Protein AF-A0AAE0EAD0-F1 (afdb_monomer)

Radius of gyration: 29.25 Å; Cα contacts (8 Å, |Δi|>4): 328; chains: 1; bounding box: 68×45×104 Å

Sequence (222 aa):
MKNKVVISVPVHTQKCRSRAMQIAVGTSGVESATLKGDDKNQIEVIGDGIDAVELTRLLRKKFRYAFVESVGAAASSGDKKEEGENEAKMETDCIFVLLKVVIKVPVHSQKCRSKAMKIAVGASGVESATLKGDDKDQIEVTGDGIDAAKLTMLLRKKFGYAILESVSADANDGEGGDKKEQNENEPKEEVVSWPSCHATVPLYYPDVRYVVRDSNNSCSIM

pLDDT: mean 70.13, std 23.36, range [22.8, 94.06]

Foldseek 3Di:
DKKKWKKFFQQQAPVSVVVLLCLLCVDPFFPDWAFDDPSSRMIITIGGPDDPVVSQVSSCVQQVDMDIPDMGHPDDDDDDDDDPDPPPPPPSHRLQQWKKWKKFADQQDPVSLVVLLCLLCPFPFFPDWDQDDPRSRMIITIGGPGPNVVSQVSRCVVRVDMDTPDIDRDPDRDDDDDDDPDDDDDDPDDDPPDPPPPPPDPDPDDDDDDPDDDPDDDDDDD

InterPro domains:
  IPR044296 Heavy metal-associated isoprenylated plant protein 46 [PTHR46371] (100-222)

Nearest PDB structures (foldseek):
  5zng-assembly1_A  TM=9.884E-01  e=1.696E-08  Oryza sativa Japonica Group
  8b2r-assembly1_A  TM=9.834E-01  e=2.162E-08  Oryza sativa
  6r8k-assembly1_B  TM=9.437E-01  e=5.373E-08  Oryza sativa Japonica Group
  7nlj-assembly1_A  TM=9.555E-01  e=7.733E-08  Setaria italica
  5zne-assembly1_A-2  TM=9.832E-01  e=1.702E-07  Oryza sativa Japonica Group

Secondary structure (DSSP, 8-state):
-EEEEEEE----SHHHHHHHHHHHHHSTTEEEEEEESTTS-EEEEEEES--HHHHHHHHHHHHS--EEEEEEES-S------------------S--EEEEEEE----SHHHHHHHHHHHHTSTTEEEEEEESTTS-EEEEEEET--HHHHHHHHHHHHS--EEEEEEEE----------------------------------------------------

Solvent-accessible surface area (backbone atoms only — not comparable to full-atom values): 13736 Å² total; per-residue (Å²): 113,49,34,33,37,33,30,43,33,59,30,83,34,72,67,48,43,54,52,51,48,49,53,56,53,70,38,72,38,44,74,47,65,46,72,36,66,97,73,40,29,28,39,42,36,33,21,43,77,60,53,68,64,61,54,38,50,58,43,26,75,72,46,68,55,45,46,78,76,45,77,46,70,67,67,81,90,76,93,73,90,75,85,78,82,72,85,66,85,64,86,59,63,42,79,68,47,27,33,37,36,34,31,40,34,92,36,95,41,73,71,48,44,56,51,51,50,53,53,54,57,66,38,68,36,45,74,47,67,48,73,36,68,98,77,45,30,27,40,40,34,36,17,44,76,54,53,63,67,60,53,44,49,55,44,22,76,74,63,73,49,53,44,80,75,46,77,44,77,39,84,70,68,88,76,84,86,81,88,78,87,75,74,94,72,86,78,76,89,74,85,78,78,73,77,82,79,80,73,83,71,84,84,81,78,81,88,77,79,79,78,80,79,83,86,71,92,77,87,91,80,135

Mean predicted aligned error: 18.18 Å

Structure (mmCIF, N/CA/C/O backbone):
data_AF-A0AAE0EAD0-F1
#
_entry.id   AF-A0AAE0EAD0-F1
#
loop_
_atom_site.group_PDB
_atom_site.id
_atom_site.type_symbol
_atom_site.label_atom_id
_atom_site.label_alt_id
_atom_site.label_comp_id
_atom_site.label_asym_id
_atom_site.label_entity_id
_atom_site.label_seq_id
_atom_site.pdbx_PDB_ins_code
_atom_site.Cartn_x
_atom_site.Cartn_y
_atom_site.Cartn_z
_atom_site.occupancy
_atom_site.B_iso_or_equiv
_atom_site.auth_seq_id
_atom_site.auth_comp_id
_atom_site.auth_asym_id
_atom_site.auth_atom_id
_atom_site.pdbx_PDB_model_num
ATOM 1 N N . MET A 1 1 ? -17.472 13.694 28.517 1.00 77.06 1 MET A N 1
ATOM 2 C CA . MET A 1 1 ? -16.911 12.733 29.506 1.00 77.06 1 MET A CA 1
ATOM 3 C C . MET A 1 1 ? -15.819 11.988 28.777 1.00 77.06 1 MET A C 1
ATOM 5 O O . MET A 1 1 ? -16.074 11.527 27.674 1.00 77.06 1 MET A O 1
ATOM 9 N N . LYS A 1 2 ? -14.614 11.886 29.340 1.00 84.69 2 LYS A N 1
ATOM 10 C CA . LYS A 1 2 ? -13.523 11.210 28.632 1.00 84.69 2 LYS A 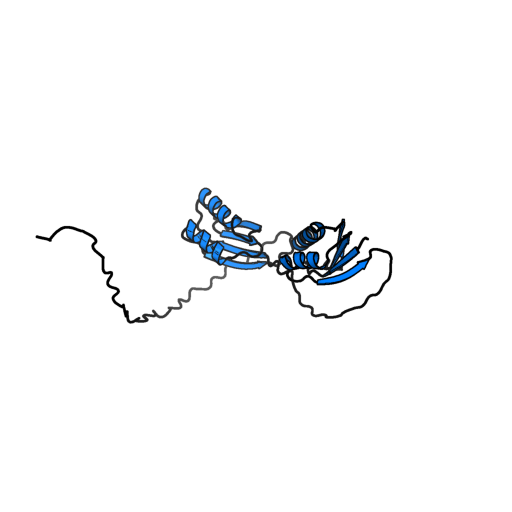CA 1
ATOM 11 C C . LYS A 1 2 ? -13.842 9.719 28.520 1.00 84.69 2 LYS A C 1
ATOM 13 O O . LYS A 1 2 ? -14.140 9.088 29.529 1.00 84.69 2 LYS A O 1
ATOM 18 N N . ASN A 1 3 ? -13.775 9.178 27.313 1.00 86.88 3 ASN A N 1
ATOM 19 C CA . ASN A 1 3 ? -13.941 7.766 27.009 1.00 86.88 3 ASN A CA 1
ATOM 20 C C . ASN A 1 3 ? -12.578 7.175 26.647 1.00 86.88 3 ASN A C 1
ATOM 22 O O . ASN A 1 3 ? -11.756 7.824 25.998 1.00 86.88 3 ASN A O 1
ATOM 26 N N . LYS A 1 4 ? -12.349 5.938 27.076 1.00 89.81 4 LYS A N 1
ATOM 27 C CA . LYS A 1 4 ? -11.215 5.100 26.709 1.00 89.81 4 LYS A CA 1
ATOM 28 C C . LYS A 1 4 ? -11.725 3.974 25.813 1.00 89.81 4 LYS A C 1
ATOM 30 O O . LYS A 1 4 ? -12.627 3.234 26.196 1.00 89.81 4 LYS A O 1
ATOM 35 N N . VAL A 1 5 ? -11.131 3.836 24.637 1.00 89.81 5 VAL A N 1
ATOM 36 C CA . VAL A 1 5 ? -11.425 2.770 23.674 1.00 89.81 5 VAL A CA 1
ATOM 37 C C . VAL A 1 5 ? -10.143 1.987 23.432 1.00 89.81 5 VAL A C 1
ATOM 39 O O . VAL A 1 5 ? -9.111 2.586 23.144 1.00 89.81 5 VAL A O 1
ATOM 42 N N . VAL A 1 6 ? -10.193 0.665 23.551 1.00 89.81 6 VAL A N 1
ATOM 43 C CA . VAL A 1 6 ? -9.072 -0.229 23.237 1.00 89.81 6 VAL A CA 1
ATOM 44 C C . VAL A 1 6 ? -9.430 -1.026 21.992 1.00 89.81 6 VAL A C 1
ATOM 46 O O . VAL A 1 6 ? -10.481 -1.669 21.941 1.00 89.81 6 VAL A O 1
ATOM 49 N N . ILE A 1 7 ? -8.580 -0.949 20.972 1.00 89.69 7 ILE A N 1
ATOM 50 C CA . ILE A 1 7 ? -8.778 -1.602 19.677 1.00 89.69 7 ILE A CA 1
ATOM 51 C C . ILE A 1 7 ? -7.591 -2.521 19.409 1.00 89.69 7 ILE A C 1
ATOM 53 O O . ILE A 1 7 ? -6.449 -2.065 19.412 1.00 89.69 7 ILE A O 1
ATOM 57 N N . SER A 1 8 ? -7.868 -3.787 19.112 1.00 85.56 8 SER A N 1
ATOM 58 C CA . SER A 1 8 ? -6.871 -4.726 18.604 1.00 85.56 8 SER A CA 1
ATOM 59 C C . SER A 1 8 ? -6.661 -4.490 17.115 1.00 85.56 8 SER A C 1
ATOM 61 O O . SER A 1 8 ? -7.619 -4.521 16.330 1.00 85.56 8 SER A O 1
ATOM 63 N N . VAL A 1 9 ? -5.417 -4.246 16.717 1.00 82.44 9 VAL A N 1
ATOM 64 C CA . VAL A 1 9 ? -4.994 -4.128 15.320 1.00 82.44 9 VAL A CA 1
ATOM 65 C C . VAL A 1 9 ? -3.636 -4.818 15.193 1.00 82.44 9 VAL A C 1
ATOM 67 O O . VAL A 1 9 ? -2.690 -4.371 15.838 1.00 82.44 9 VAL A O 1
ATOM 70 N N . PRO A 1 10 ? -3.477 -5.855 14.354 1.00 76.19 10 PRO A N 1
ATOM 71 C CA . PRO A 1 10 ? -2.148 -6.389 14.087 1.00 76.19 10 PRO A CA 1
ATOM 72 C C . PRO A 1 10 ? -1.311 -5.281 13.430 1.00 76.19 10 PRO A C 1
ATOM 74 O O . PRO A 1 10 ? -1.678 -4.787 12.362 1.00 76.19 10 PRO A O 1
ATOM 77 N N . VAL A 1 11 ? -0.230 -4.838 14.086 1.00 76.62 11 VAL A N 1
ATOM 78 C CA . VAL A 1 11 ? 0.712 -3.805 13.608 1.00 76.62 11 VAL A CA 1
ATOM 79 C C . VAL A 1 11 ? 2.165 -4.223 13.874 1.00 76.62 11 VAL A C 1
ATOM 81 O O . VAL A 1 11 ? 2.806 -3.779 14.829 1.00 76.62 11 VAL A O 1
ATOM 84 N N . HIS A 1 12 ? 2.714 -5.054 12.986 1.00 70.88 12 HIS A N 1
ATOM 85 C CA . HIS A 1 12 ? 4.064 -5.616 13.133 1.00 70.88 12 HIS A CA 1
ATOM 86 C C . HIS A 1 12 ? 5.177 -4.635 12.721 1.00 70.88 12 HIS A C 1
ATOM 88 O O . HIS A 1 12 ? 6.180 -4.504 13.421 1.00 70.88 12 HIS A O 1
ATOM 94 N N . THR A 1 13 ? 4.966 -3.821 11.679 1.00 73.50 13 THR A N 1
ATOM 95 C CA . THR A 1 13 ? 5.993 -2.886 11.177 1.00 73.50 13 THR A CA 1
ATOM 96 C C . THR A 1 13 ? 5.865 -1.463 11.740 1.00 73.50 13 THR A C 1
ATOM 98 O O . THR A 1 13 ? 4.774 -0.977 12.055 1.00 73.50 13 THR A O 1
ATOM 101 N N . GLN A 1 14 ? 6.983 -0.724 11.809 1.00 75.38 14 GLN A N 1
ATOM 102 C CA . GLN A 1 14 ? 6.996 0.679 12.260 1.00 75.38 14 GLN A CA 1
ATOM 103 C C . GLN A 1 14 ? 6.090 1.579 11.402 1.00 75.38 14 GLN A C 1
ATOM 105 O O . GLN A 1 14 ? 5.364 2.414 11.941 1.00 75.38 14 GLN A O 1
ATOM 110 N N . LYS A 1 15 ? 6.072 1.384 10.078 1.00 74.06 15 LYS A N 1
ATOM 111 C CA . LYS A 1 15 ? 5.202 2.143 9.164 1.00 74.06 15 LYS A CA 1
ATOM 112 C C . LYS A 1 15 ? 3.719 1.894 9.446 1.00 74.06 15 LYS A C 1
ATOM 114 O O . LYS A 1 15 ? 2.939 2.849 9.480 1.00 74.06 15 LYS A O 1
ATOM 119 N N . CYS A 1 16 ? 3.338 0.636 9.687 1.00 78.75 16 CYS A N 1
ATOM 120 C CA . CYS A 1 16 ? 1.973 0.270 10.066 1.00 78.75 16 CYS A CA 1
ATOM 121 C C . CYS A 1 16 ? 1.568 0.943 11.378 1.00 78.75 16 CYS A C 1
ATOM 123 O O . CYS A 1 16 ? 0.504 1.553 11.441 1.00 78.75 16 CYS A O 1
ATOM 125 N N . ARG A 1 17 ? 2.455 0.946 12.381 1.00 82.19 17 ARG A N 1
ATOM 126 C CA . ARG A 1 17 ? 2.236 1.642 13.659 1.00 82.19 17 ARG A CA 1
ATOM 127 C C . ARG A 1 17 ? 2.025 3.144 13.468 1.00 82.19 17 ARG A C 1
ATOM 129 O O . ARG A 1 17 ? 1.051 3.690 13.981 1.00 82.19 17 ARG A O 1
ATOM 136 N N . SER A 1 18 ? 2.875 3.808 12.682 1.00 84.06 18 SER A N 1
ATOM 137 C CA . SER A 1 18 ? 2.731 5.241 12.393 1.00 84.06 18 SER A CA 1
ATOM 138 C C . SER A 1 18 ? 1.422 5.559 11.669 1.00 84.06 18 SER A C 1
ATOM 140 O O . SER A 1 18 ? 0.747 6.523 12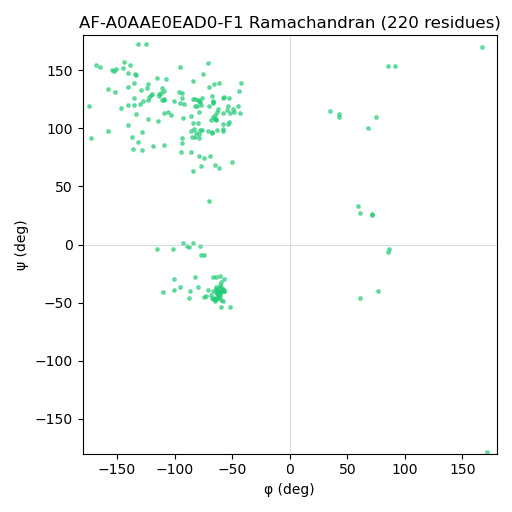.019 1.00 84.06 18 SER A O 1
ATOM 142 N N . ARG A 1 19 ? 1.024 4.744 10.684 1.00 84.12 19 ARG A N 1
ATOM 143 C CA . ARG A 1 19 ? -0.246 4.920 9.963 1.00 84.12 19 ARG A CA 1
ATOM 144 C C . ARG A 1 19 ? -1.460 4.649 10.844 1.00 84.12 19 ARG A C 1
ATOM 146 O O . ARG A 1 19 ? -2.410 5.423 10.797 1.00 84.12 19 ARG A O 1
ATOM 153 N N . ALA A 1 20 ? -1.429 3.592 11.649 1.00 87.19 20 ALA A N 1
ATOM 154 C CA . ALA A 1 20 ? -2.499 3.270 12.585 1.00 87.19 20 ALA A CA 1
ATOM 155 C C . ALA A 1 20 ? -2.687 4.396 13.607 1.00 87.19 20 ALA A C 1
ATOM 157 O O . ALA A 1 20 ? -3.804 4.867 13.810 1.00 87.19 20 ALA A O 1
ATOM 158 N N . MET A 1 21 ? -1.584 4.910 14.157 1.00 89.81 21 MET A N 1
ATOM 159 C CA . MET A 1 21 ? -1.601 6.057 15.060 1.00 89.81 21 MET A CA 1
ATOM 160 C C . MET A 1 21 ? -2.096 7.333 14.370 1.00 89.81 21 MET A C 1
ATOM 162 O O . MET A 1 21 ? -2.899 8.057 14.944 1.00 89.81 21 MET A O 1
ATOM 166 N N . GLN A 1 22 ? -1.699 7.589 13.120 1.00 89.12 22 GLN A N 1
ATOM 167 C CA . GLN A 1 22 ? -2.200 8.730 12.348 1.00 89.12 22 GLN A CA 1
ATOM 168 C C . GLN A 1 22 ? -3.722 8.671 12.148 1.00 89.12 22 GLN A C 1
ATOM 170 O O . GLN A 1 22 ? -4.386 9.699 12.244 1.00 89.12 22 GLN A O 1
ATOM 175 N N . ILE A 1 23 ? -4.279 7.485 11.888 1.00 89.44 23 ILE A N 1
ATOM 176 C CA . ILE A 1 23 ? -5.732 7.296 11.775 1.00 89.44 23 ILE A CA 1
ATOM 177 C C . ILE A 1 23 ? -6.404 7.515 13.130 1.00 89.44 23 ILE A C 1
ATOM 179 O O . ILE A 1 23 ? -7.393 8.236 13.190 1.00 89.44 23 ILE A O 1
ATOM 183 N N . ALA A 1 24 ? -5.850 6.939 14.201 1.00 88.31 24 ALA A N 1
ATOM 184 C CA . ALA A 1 24 ? -6.396 7.058 15.549 1.00 88.31 24 ALA A CA 1
ATOM 185 C C . ALA A 1 24 ? -6.371 8.499 16.080 1.00 88.31 24 ALA A C 1
ATOM 187 O O . ALA A 1 24 ? -7.291 8.910 16.766 1.00 88.31 24 ALA A O 1
ATOM 188 N N . VAL A 1 25 ? -5.340 9.287 15.768 1.00 90.12 25 VAL A N 1
ATOM 189 C CA . VAL A 1 25 ? -5.264 10.702 16.175 1.00 90.12 25 VAL A CA 1
ATOM 190 C C . VAL A 1 25 ? -6.060 11.606 15.227 1.00 90.12 25 VAL A C 1
ATOM 192 O O . VAL A 1 25 ? -6.550 12.651 15.636 1.00 90.12 25 VAL A O 1
ATOM 195 N N . GLY A 1 26 ? -6.210 11.221 13.956 1.00 87.88 26 GLY A N 1
ATOM 196 C CA . GLY A 1 26 ? -6.934 12.007 12.951 1.00 87.88 26 GLY A CA 1
ATOM 197 C C . GLY A 1 26 ? -8.459 11.980 13.092 1.00 87.88 26 GLY A C 1
ATOM 198 O O . GLY A 1 26 ? -9.152 12.714 12.389 1.00 87.88 26 GLY A O 1
ATOM 199 N N . THR A 1 27 ? -8.993 11.131 13.961 1.00 88.81 27 THR A N 1
ATOM 200 C CA . THR A 1 27 ? -10.429 11.002 14.211 1.00 88.81 27 THR A CA 1
ATOM 201 C C . THR A 1 27 ? -10.939 12.021 15.214 1.00 88.81 27 THR A C 1
ATOM 203 O O . THR A 1 27 ? -10.288 12.319 16.214 1.00 88.81 27 THR A O 1
ATOM 206 N N . SER A 1 28 ? -12.134 12.550 14.959 1.00 88.69 28 SER A N 1
ATOM 207 C CA . SER A 1 28 ? -12.749 13.563 15.813 1.00 88.69 28 SER A CA 1
ATOM 208 C C . SER A 1 28 ? -12.985 13.047 17.229 1.00 88.69 28 SER A C 1
ATOM 210 O O . SER A 1 28 ? -13.429 11.916 17.423 1.00 88.69 28 SER A O 1
ATOM 212 N N . GLY A 1 29 ? -12.718 13.905 18.212 1.00 87.06 29 GLY A N 1
ATOM 213 C CA . GLY A 1 29 ? -12.924 13.595 19.624 1.00 87.06 29 GLY A CA 1
ATOM 214 C C . GLY A 1 29 ? -11.755 12.876 20.293 1.00 87.06 29 GLY A C 1
ATOM 215 O O . GLY A 1 29 ? -11.799 12.683 21.500 1.00 87.06 29 GLY A O 1
ATOM 216 N N .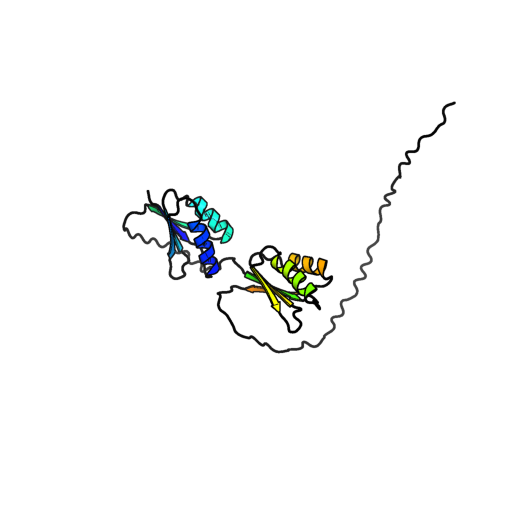 VAL A 1 30 ? -10.695 12.511 19.564 1.00 91.06 30 VAL A N 1
ATOM 217 C CA . VAL A 1 30 ? -9.495 11.895 20.150 1.00 91.06 30 VAL A CA 1
ATOM 218 C C . VAL A 1 30 ? -8.543 12.962 20.693 1.00 91.06 30 VAL A C 1
ATOM 220 O O . VAL A 1 30 ? -8.123 13.856 19.967 1.00 91.06 30 VAL A O 1
ATOM 223 N N . GLU A 1 31 ? -8.171 12.848 21.970 1.00 89.19 31 GLU A N 1
ATOM 224 C CA . GLU A 1 31 ? -7.153 13.695 22.610 1.00 89.19 31 GLU A CA 1
ATOM 225 C C . GLU A 1 31 ? -5.770 13.030 22.591 1.00 89.19 31 GLU A C 1
ATOM 227 O O . GLU A 1 31 ? -4.750 13.697 22.441 1.00 89.19 31 GLU A O 1
ATOM 232 N N . SER A 1 32 ? -5.720 11.706 22.763 1.00 89.00 32 SER A N 1
ATOM 233 C CA . SER A 1 32 ? -4.472 10.942 22.765 1.00 89.00 32 SER A CA 1
ATOM 234 C C . SER A 1 32 ? -4.699 9.503 22.318 1.00 89.00 32 SER A C 1
ATOM 236 O O . SER A 1 32 ? -5.760 8.923 22.548 1.00 89.00 32 SER A O 1
ATOM 238 N N . ALA A 1 33 ? -3.685 8.918 21.689 1.00 91.12 33 ALA A N 1
ATOM 239 C CA . ALA A 1 33 ? -3.664 7.509 21.329 1.00 91.12 33 ALA A CA 1
ATOM 240 C C . ALA A 1 33 ? -2.299 6.914 21.693 1.00 91.12 33 ALA A C 1
ATOM 242 O O . ALA A 1 33 ? -1.268 7.553 21.483 1.00 91.12 33 ALA A O 1
ATOM 243 N N . THR A 1 34 ? -2.282 5.696 22.230 1.00 89.38 34 THR A N 1
ATOM 244 C CA . THR A 1 34 ? -1.060 4.978 22.621 1.00 89.38 34 THR A CA 1
ATOM 245 C C . THR A 1 34 ? -1.108 3.534 22.138 1.00 89.38 34 THR A C 1
ATOM 247 O O . THR A 1 34 ? -2.180 2.941 22.057 1.00 89.38 34 THR A O 1
ATOM 250 N N . LEU A 1 35 ? 0.051 2.974 21.790 1.00 88.69 35 LEU A N 1
ATOM 251 C CA . LEU A 1 35 ? 0.195 1.559 21.442 1.00 88.69 35 LEU A CA 1
ATOM 252 C C . LEU A 1 35 ? 0.593 0.773 22.698 1.00 88.69 35 LEU A C 1
ATOM 254 O O . LEU A 1 35 ? 1.535 1.165 23.388 1.00 88.69 35 LEU A O 1
ATOM 258 N N . LYS A 1 36 ? -0.109 -0.323 22.977 1.00 83.25 36 LYS A N 1
ATOM 259 C CA . LYS A 1 36 ? 0.093 -1.240 24.103 1.00 83.25 36 LYS A CA 1
ATOM 260 C C . LYS A 1 36 ? 0.111 -2.703 23.644 1.00 83.25 36 LYS A C 1
ATOM 262 O O . LYS A 1 36 ? -0.158 -3.004 22.481 1.00 83.25 36 LYS A O 1
ATOM 267 N N . GLY A 1 37 ? 0.448 -3.590 24.578 1.00 73.69 37 GLY A N 1
ATOM 268 C CA . GLY A 1 37 ? 0.705 -5.012 24.345 1.00 73.69 37 GLY A CA 1
ATOM 269 C C . GLY A 1 37 ? 2.183 -5.274 24.059 1.00 73.69 37 GLY A C 1
ATOM 270 O O . GLY A 1 37 ? 2.882 -4.382 23.572 1.00 73.69 37 GLY A O 1
ATOM 271 N N . ASP A 1 38 ? 2.650 -6.486 24.354 1.00 66.44 38 ASP A N 1
ATOM 272 C CA . ASP A 1 38 ? 4.052 -6.890 24.158 1.00 66.44 38 ASP A CA 1
ATOM 273 C C . ASP A 1 38 ? 4.483 -6.718 22.690 1.00 66.44 38 ASP A C 1
ATOM 275 O O . ASP A 1 38 ? 5.538 -6.150 22.399 1.00 66.44 38 ASP A O 1
ATOM 279 N N . ASP A 1 39 ? 3.576 -7.038 21.761 1.00 70.06 39 ASP A N 1
ATOM 280 C CA . ASP A 1 39 ? 3.772 -6.877 20.314 1.00 70.06 39 ASP A CA 1
ATOM 281 C C . ASP A 1 39 ? 3.344 -5.500 19.772 1.00 70.06 39 ASP A C 1
ATOM 283 O O . ASP A 1 39 ? 3.489 -5.207 18.579 1.00 70.06 39 ASP A O 1
ATOM 287 N N . LYS A 1 40 ? 2.829 -4.621 20.646 1.00 79.25 40 LYS A N 1
ATOM 288 C CA . LYS A 1 40 ? 2.243 -3.308 20.310 1.00 79.25 40 LYS A CA 1
ATOM 289 C C . LYS A 1 40 ? 1.014 -3.386 19.392 1.00 79.25 40 LYS A C 1
ATOM 291 O O . LYS A 1 40 ? 0.741 -2.431 18.670 1.00 79.25 40 LYS A O 1
ATOM 296 N N . ASN A 1 41 ? 0.275 -4.495 19.428 1.00 84.06 41 ASN A N 1
ATOM 297 C CA . ASN A 1 41 ? -0.917 -4.734 18.600 1.00 84.06 41 ASN A CA 1
ATOM 298 C C . ASN A 1 41 ? -2.217 -4.141 19.181 1.00 84.06 41 ASN A C 1
ATOM 300 O O . ASN A 1 41 ? -3.285 -4.297 18.596 1.00 84.06 41 ASN A O 1
ATOM 304 N N . GLN A 1 42 ? -2.169 -3.458 20.325 1.00 87.00 42 GLN A N 1
ATOM 305 C CA . GLN A 1 42 ? -3.348 -2.824 20.918 1.00 87.00 42 GLN A CA 1
ATOM 306 C C . GLN A 1 42 ? -3.216 -1.306 20.857 1.00 87.00 42 GLN A C 1
ATOM 308 O O . GLN A 1 42 ? -2.201 -0.742 21.255 1.00 87.00 42 GLN A O 1
ATOM 313 N N . ILE A 1 43 ? -4.248 -0.621 20.374 1.00 90.00 43 ILE A N 1
ATOM 314 C CA . ILE A 1 43 ? -4.325 0.839 20.348 1.00 90.00 43 ILE A CA 1
ATOM 315 C C . ILE A 1 43 ? -5.303 1.277 21.432 1.00 90.00 43 ILE A C 1
ATOM 317 O O . ILE A 1 43 ? -6.501 1.022 21.330 1.00 90.00 43 ILE A O 1
ATOM 321 N N . GLU A 1 44 ? -4.804 1.971 22.451 1.00 90.06 44 GLU A N 1
ATOM 322 C CA . GLU A 1 44 ? -5.649 2.674 23.410 1.00 90.06 44 GLU A CA 1
ATOM 323 C C . GLU A 1 44 ? -5.860 4.116 22.957 1.00 90.06 44 GLU A C 1
ATOM 325 O O . GLU A 1 44 ? -4.904 4.880 22.827 1.00 90.06 44 GLU A O 1
ATOM 330 N N . VAL A 1 45 ? -7.115 4.499 22.757 1.00 91.88 45 VAL A N 1
ATOM 331 C CA . VAL A 1 45 ? -7.539 5.835 22.339 1.00 91.88 45 VAL A CA 1
ATOM 332 C C . VAL A 1 45 ? -8.331 6.483 23.470 1.00 91.88 45 VAL A C 1
ATOM 334 O O . VAL A 1 45 ? -9.254 5.875 24.012 1.00 91.88 45 VAL A O 1
ATOM 337 N N . ILE A 1 46 ? -7.972 7.712 23.839 1.00 92.06 46 ILE A N 1
ATOM 338 C CA . ILE A 1 46 ? -8.617 8.491 24.901 1.00 92.06 46 ILE A CA 1
ATOM 339 C C . ILE A 1 46 ? -9.087 9.826 24.330 1.00 92.06 46 ILE A C 1
ATOM 341 O O . ILE A 1 46 ? -8.336 10.510 23.630 1.00 92.06 46 ILE A O 1
ATOM 345 N N . GLY A 1 47 ? -10.315 10.218 24.660 1.00 90.88 47 GLY A N 1
ATOM 346 C CA . GLY A 1 47 ? -10.886 11.483 24.209 1.00 90.88 47 GLY A CA 1
ATOM 347 C C . GLY A 1 47 ? -12.372 11.636 24.535 1.00 90.88 47 GLY A C 1
ATOM 348 O O . GLY A 1 47 ? -12.956 10.767 25.180 1.00 90.88 47 GLY A O 1
ATOM 349 N N . ASP A 1 48 ? -12.983 12.751 24.138 1.00 90.69 48 ASP A N 1
ATOM 350 C CA . ASP A 1 48 ? -14.396 13.058 24.396 1.00 90.69 48 ASP A CA 1
ATOM 351 C C . ASP A 1 48 ? -15.209 12.973 23.096 1.00 90.69 48 ASP A C 1
ATOM 353 O O . ASP A 1 48 ? -14.809 13.512 22.067 1.00 90.69 48 ASP A O 1
ATOM 357 N N . GLY A 1 49 ? -16.351 12.283 23.132 1.00 87.69 49 GLY A N 1
ATOM 358 C CA . GLY A 1 49 ? -17.199 12.094 21.948 1.00 87.69 49 GLY A CA 1
ATOM 359 C C . GLY A 1 49 ? -16.632 11.147 20.881 1.00 87.69 49 GLY A C 1
ATOM 360 O O . GLY A 1 49 ? -16.975 11.278 19.710 1.00 87.69 49 GLY A O 1
ATOM 361 N N . ILE A 1 50 ? -15.770 10.197 21.261 1.00 87.88 50 ILE A N 1
ATOM 362 C CA . ILE A 1 50 ? -15.217 9.200 20.334 1.00 87.88 50 ILE A CA 1
ATOM 363 C C . ILE A 1 50 ? -16.316 8.252 19.828 1.00 87.88 50 ILE A C 1
ATOM 365 O O . ILE A 1 50 ? -16.912 7.515 20.617 1.00 87.88 50 ILE A O 1
ATOM 369 N N . ASP A 1 51 ? -16.503 8.185 18.508 1.00 90.06 51 ASP A N 1
ATOM 370 C CA . ASP A 1 51 ? -17.294 7.137 17.855 1.00 90.06 51 ASP A CA 1
ATOM 371 C C . ASP A 1 51 ? -16.424 5.895 17.592 1.00 90.06 51 ASP A C 1
ATOM 373 O O . ASP A 1 51 ? -15.697 5.803 16.598 1.00 90.06 51 ASP A O 1
ATOM 377 N N . ALA A 1 52 ? -16.512 4.907 18.488 1.00 86.88 52 ALA A N 1
ATOM 378 C CA . ALA A 1 52 ? -15.759 3.656 18.386 1.00 86.88 52 ALA A CA 1
ATOM 379 C C . ALA A 1 52 ? -16.020 2.894 17.070 1.00 86.88 52 ALA A C 1
ATOM 381 O O . ALA A 1 52 ? -15.125 2.206 16.565 1.00 86.88 52 ALA A O 1
ATOM 382 N N . VAL A 1 53 ? -17.216 3.020 16.484 1.00 86.44 53 VAL A N 1
ATOM 383 C CA . VAL A 1 53 ? -17.567 2.358 15.222 1.00 86.44 53 VAL A CA 1
ATOM 384 C C . VAL A 1 53 ? -16.875 3.057 14.058 1.00 86.44 53 VAL A C 1
ATOM 386 O O . VAL A 1 53 ? -16.286 2.384 13.206 1.00 86.44 53 VAL A O 1
ATOM 389 N N . GLU A 1 54 ? -16.892 4.391 14.029 1.00 88.75 54 GLU A N 1
ATOM 390 C CA . GLU A 1 54 ? -16.185 5.165 13.008 1.00 88.75 54 GLU A CA 1
ATOM 391 C C . GLU A 1 54 ? -14.670 4.940 13.075 1.00 88.75 54 GLU A C 1
ATOM 393 O O . GLU A 1 54 ? -14.061 4.639 12.039 1.00 88.75 54 GLU A O 1
ATOM 398 N N . LEU A 1 55 ? -14.079 4.974 14.278 1.00 88.69 55 LEU A N 1
ATOM 399 C CA . LEU A 1 55 ? -12.665 4.646 14.498 1.00 88.69 55 LEU A CA 1
ATOM 400 C C . LEU A 1 55 ? -12.311 3.287 13.892 1.00 88.69 55 LEU A C 1
ATOM 402 O O . LEU A 1 55 ? -11.399 3.158 13.069 1.00 88.69 55 LEU A O 1
ATOM 406 N N . THR A 1 56 ? -13.079 2.263 14.265 1.00 87.56 56 THR A N 1
ATOM 407 C CA . THR A 1 56 ? -12.844 0.890 13.818 1.00 87.56 56 THR A CA 1
ATOM 408 C C . THR A 1 56 ? -13.022 0.769 12.310 1.00 87.56 56 THR A C 1
ATOM 410 O O . THR A 1 56 ? -12.243 0.088 11.646 1.00 87.56 56 THR A O 1
ATOM 413 N N . ARG A 1 57 ? -14.004 1.464 11.722 1.00 87.44 57 ARG A N 1
ATOM 414 C CA . ARG A 1 57 ? -14.215 1.478 10.270 1.00 87.44 57 ARG A CA 1
ATOM 415 C C . ARG A 1 57 ? -13.021 2.079 9.535 1.00 87.44 57 ARG A C 1
ATOM 417 O O . ARG A 1 57 ? -12.621 1.548 8.500 1.00 87.44 57 ARG A O 1
ATOM 424 N N . LEU A 1 58 ? -12.460 3.177 10.037 1.00 87.25 58 LEU A N 1
ATOM 425 C CA . LEU A 1 58 ? -11.295 3.822 9.432 1.00 87.25 58 LEU A CA 1
ATOM 426 C C . LEU A 1 58 ? -10.047 2.944 9.529 1.00 87.25 58 LEU A C 1
ATOM 428 O O . LEU A 1 58 ? -9.325 2.814 8.540 1.00 87.25 58 LEU A O 1
ATOM 432 N N . LEU A 1 59 ? -9.850 2.266 10.660 1.00 87.31 59 LEU A N 1
ATOM 433 C CA . LEU A 1 59 ? -8.775 1.289 10.817 1.00 87.31 59 LEU A CA 1
ATOM 434 C C . LEU A 1 59 ? -8.966 0.088 9.879 1.00 87.31 59 LEU A C 1
ATOM 436 O O . LEU A 1 59 ? -8.048 -0.256 9.137 1.00 87.31 59 LEU A O 1
ATOM 440 N N . ARG A 1 60 ? -10.175 -0.482 9.785 1.00 82.88 60 ARG A N 1
ATOM 441 C CA . ARG A 1 60 ? -10.490 -1.597 8.866 1.00 82.88 60 ARG A CA 1
ATOM 442 C C . ARG A 1 60 ? -10.269 -1.258 7.396 1.00 82.88 60 ARG A C 1
ATOM 444 O O . ARG A 1 60 ? -9.881 -2.135 6.627 1.00 82.88 60 ARG A O 1
ATOM 451 N N . LYS A 1 61 ? -10.472 -0.001 6.985 1.00 82.38 61 LYS A N 1
ATOM 452 C CA . LYS A 1 61 ? -10.186 0.433 5.605 1.00 82.38 61 LYS A CA 1
ATOM 453 C C . LYS A 1 61 ? -8.714 0.259 5.222 1.00 82.38 61 LYS A C 1
ATOM 455 O O . LYS A 1 61 ? -8.433 0.132 4.033 1.00 82.38 61 LYS A O 1
ATOM 460 N N . LYS A 1 62 ? -7.794 0.291 6.190 1.00 77.12 62 LYS A N 1
ATOM 461 C CA . LYS A 1 62 ? -6.346 0.213 5.951 1.00 77.12 62 LYS A CA 1
ATOM 462 C C . LYS A 1 62 ? -5.718 -1.092 6.429 1.00 77.12 62 LYS A C 1
ATOM 464 O O . LYS A 1 62 ? -4.915 -1.650 5.700 1.00 77.12 62 LYS A O 1
ATOM 469 N N . PHE A 1 63 ? -6.120 -1.598 7.589 1.00 76.00 63 PHE A N 1
ATOM 470 C CA . PHE A 1 63 ? -5.504 -2.767 8.222 1.00 76.00 63 PHE A CA 1
ATOM 471 C C . PHE A 1 63 ? -6.305 -4.060 8.047 1.00 76.00 63 PHE A C 1
ATOM 473 O O . PHE A 1 63 ? -5.817 -5.115 8.431 1.00 76.00 63 PHE A O 1
ATOM 480 N N . ARG A 1 64 ? -7.501 -3.996 7.425 1.00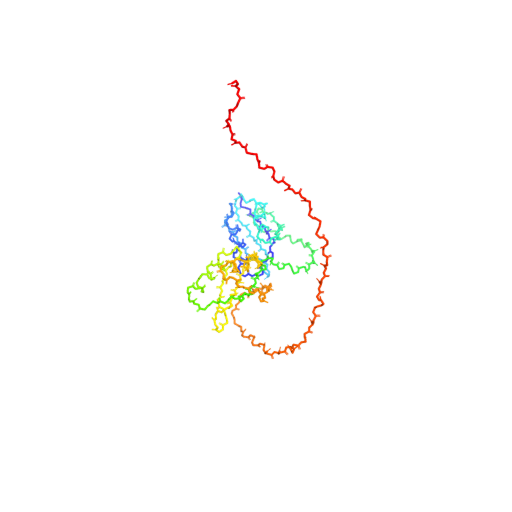 67.94 64 ARG A N 1
ATOM 481 C CA . ARG A 1 64 ? -8.484 -5.087 7.208 1.00 67.94 64 ARG A CA 1
ATOM 482 C C . ARG A 1 64 ? -9.025 -5.719 8.493 1.00 67.94 64 ARG A C 1
ATOM 484 O O . ARG A 1 64 ? -10.242 -5.823 8.637 1.00 67.94 64 ARG A O 1
ATOM 491 N N . TYR A 1 65 ? -8.153 -6.031 9.438 1.00 75.31 65 TYR A N 1
ATOM 492 C CA . TYR A 1 65 ? -8.447 -6.535 10.764 1.00 75.31 65 TYR A CA 1
ATOM 493 C C . TYR A 1 65 ? -8.285 -5.413 11.785 1.00 75.31 65 TYR A C 1
ATOM 495 O O . TYR A 1 65 ? -7.195 -4.907 12.025 1.00 75.31 65 TYR A O 1
ATOM 503 N N . ALA A 1 66 ? -9.409 -4.991 12.349 1.00 83.06 66 ALA A N 1
ATOM 504 C CA . ALA A 1 66 ? -9.442 -4.155 13.537 1.00 83.06 66 ALA A CA 1
ATOM 505 C C . ALA A 1 66 ? -10.742 -4.455 14.276 1.00 83.06 66 ALA A C 1
ATOM 507 O O . ALA A 1 66 ? -11.818 -4.486 13.660 1.00 83.06 66 ALA A O 1
ATOM 508 N N . PHE A 1 67 ? -10.668 -4.696 15.574 1.00 83.25 67 PHE A N 1
ATOM 509 C CA . PHE A 1 67 ? -11.851 -4.914 16.394 1.00 83.25 67 PHE A CA 1
ATOM 510 C C . PHE A 1 67 ? -11.688 -4.238 17.745 1.00 83.25 67 PHE A C 1
ATOM 512 O O . PHE A 1 67 ? -10.585 -4.090 18.261 1.00 83.25 67 PHE A O 1
ATOM 519 N N . VAL A 1 68 ? -12.811 -3.777 18.279 1.00 85.44 68 VAL A N 1
ATOM 520 C CA . VAL A 1 68 ? -12.850 -3.138 19.588 1.00 85.44 68 VAL A CA 1
ATOM 521 C C . VAL A 1 68 ? -12.785 -4.238 20.637 1.00 85.44 68 VAL A C 1
ATOM 523 O O . VAL A 1 68 ? -13.625 -5.133 20.626 1.00 85.44 68 VAL A O 1
ATOM 526 N N . GLU A 1 69 ? -11.792 -4.167 21.516 1.00 82.50 69 GLU A N 1
ATOM 527 C CA . GLU A 1 69 ? -11.670 -5.061 22.670 1.00 82.50 69 GLU A CA 1
ATOM 528 C C . GLU A 1 69 ? -12.454 -4.507 23.860 1.00 82.50 69 GLU A C 1
ATOM 530 O O . GLU A 1 69 ? -13.136 -5.251 24.557 1.00 82.50 69 GLU A O 1
ATOM 535 N N . SER A 1 70 ? -12.409 -3.190 24.087 1.00 79.56 70 SER A N 1
ATOM 536 C CA . SER A 1 70 ? -13.177 -2.563 25.166 1.00 79.56 70 SER A CA 1
ATOM 537 C C . SER A 1 70 ? -13.497 -1.091 24.906 1.00 79.56 70 SER A C 1
ATOM 539 O O . SER A 1 70 ? -12.745 -0.368 24.252 1.00 79.56 70 SER A O 1
ATOM 541 N N . VAL A 1 71 ? -14.632 -0.640 25.444 1.00 83.06 71 VAL A N 1
ATOM 542 C CA . VAL A 1 71 ? -15.050 0.769 25.504 1.00 83.06 71 VAL A CA 1
ATOM 543 C C . VAL A 1 71 ? -15.452 1.056 26.946 1.00 83.06 71 VAL A C 1
ATOM 545 O O . VAL A 1 71 ? -16.349 0.400 27.469 1.00 83.06 71 VAL A O 1
ATOM 548 N N . GLY A 1 72 ? -14.803 2.017 27.598 1.00 77.38 72 GLY A N 1
ATOM 549 C CA . GLY A 1 72 ? -15.086 2.379 28.988 1.00 77.38 72 GLY A CA 1
ATOM 550 C C . GLY A 1 72 ? -14.952 3.877 29.246 1.00 77.38 72 GLY A C 1
ATOM 551 O O . GLY A 1 72 ? -14.250 4.581 28.525 1.00 77.38 72 GLY A O 1
ATOM 552 N N . ALA A 1 73 ? -15.615 4.384 30.286 1.00 66.00 73 ALA A N 1
ATOM 553 C CA . ALA A 1 73 ? -15.414 5.757 30.747 1.00 66.00 73 ALA A CA 1
ATOM 554 C C . ALA A 1 73 ? -14.020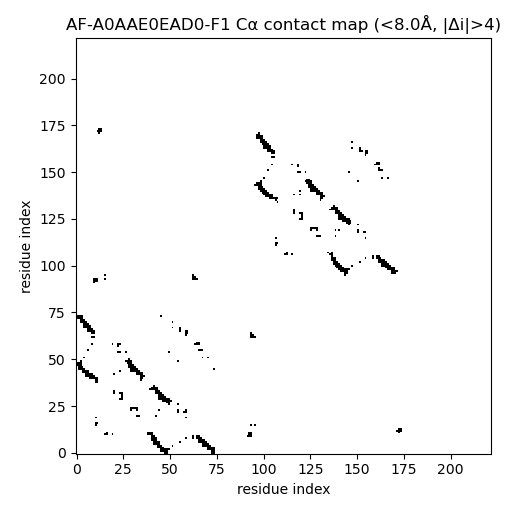 5.893 31.385 1.00 66.00 73 ALA A C 1
ATOM 556 O O . ALA A 1 73 ? -13.593 5.042 32.165 1.00 66.00 73 ALA A O 1
ATOM 557 N N . ALA A 1 74 ? -13.292 6.958 31.062 1.00 56.81 74 ALA A N 1
ATOM 558 C CA . ALA A 1 74 ? -11.955 7.218 31.577 1.00 56.81 74 ALA A CA 1
ATOM 559 C C . ALA A 1 74 ? -12.028 7.792 33.005 1.00 56.81 74 ALA A C 1
ATOM 561 O O . ALA A 1 74 ? -11.847 8.989 33.222 1.00 56.81 74 ALA A O 1
ATOM 562 N N . ALA A 1 75 ? -12.304 6.927 33.985 1.00 46.31 75 ALA A N 1
ATOM 563 C CA . ALA A 1 75 ? -12.094 7.194 35.406 1.00 46.31 75 ALA A CA 1
ATOM 564 C C . ALA A 1 75 ? -11.707 5.903 36.160 1.00 46.31 75 ALA A C 1
ATOM 566 O O . ALA A 1 75 ? -12.469 4.946 36.189 1.00 46.31 75 ALA A O 1
ATOM 567 N N . SER A 1 76 ? -10.489 5.929 36.722 1.00 40.47 76 SER A N 1
ATOM 568 C CA . SER A 1 76 ? -9.884 5.096 37.785 1.00 40.47 76 SER A CA 1
ATOM 569 C C . SER A 1 76 ? -10.236 3.601 37.903 1.00 40.47 76 SER A C 1
ATOM 571 O O . SER A 1 76 ? -11.323 3.243 38.339 1.00 40.47 76 SER A O 1
ATOM 573 N N . SER A 1 77 ? -9.206 2.771 37.680 1.00 44.66 77 SER A N 1
ATOM 574 C CA . SER A 1 77 ? -8.904 1.493 38.358 1.00 44.66 77 SER A CA 1
ATOM 575 C C . SER A 1 77 ? -10.058 0.519 38.636 1.00 44.66 77 SER A C 1
ATOM 577 O O . SER A 1 77 ? -10.823 0.681 39.584 1.00 44.66 77 SER A O 1
ATOM 579 N N . GLY A 1 78 ? -10.049 -0.590 37.906 1.00 30.61 78 GLY A N 1
ATOM 580 C CA . GLY A 1 78 ? -10.774 -1.801 38.257 1.00 30.61 78 GLY A CA 1
ATOM 581 C C . GLY A 1 78 ? -10.392 -2.908 37.293 1.00 30.61 78 GLY A C 1
ATOM 582 O O . GLY A 1 78 ? -10.986 -3.023 36.226 1.00 30.61 78 GLY A O 1
ATOM 583 N N . ASP A 1 79 ? -9.370 -3.680 37.660 1.00 40.94 79 ASP A N 1
ATOM 584 C CA . ASP A 1 79 ? -9.046 -4.952 37.031 1.00 40.94 79 ASP A CA 1
ATOM 585 C C . ASP A 1 79 ? -10.304 -5.816 36.915 1.00 40.94 79 ASP A C 1
ATOM 587 O O . ASP A 1 79 ? -10.840 -6.285 37.918 1.00 40.94 79 ASP A O 1
ATOM 591 N N . LYS A 1 80 ? -10.740 -6.068 35.681 1.00 31.83 80 LYS A N 1
ATOM 592 C CA . LYS A 1 80 ? -11.288 -7.366 35.291 1.00 31.83 80 LYS A CA 1
ATOM 593 C C . LYS A 1 80 ? -10.726 -7.741 33.934 1.00 31.83 80 LYS A C 1
ATOM 595 O O . LYS A 1 80 ? -11.235 -7.372 32.881 1.00 31.83 80 LYS A O 1
ATOM 600 N N . LYS A 1 81 ? -9.623 -8.474 34.035 1.00 38.69 81 LYS A N 1
ATOM 601 C CA . LYS A 1 81 ? -9.192 -9.491 33.092 1.00 38.69 81 LYS A CA 1
ATOM 602 C C . LYS A 1 81 ? -10.369 -10.449 32.872 1.00 38.69 81 LYS A C 1
ATOM 604 O O . LYS A 1 81 ? -10.758 -11.145 33.804 1.00 38.69 81 LYS A O 1
ATOM 609 N N . GLU A 1 82 ? -10.928 -10.466 31.672 1.00 29.28 82 GLU A N 1
ATOM 610 C CA . GLU A 1 82 ? -11.580 -11.664 31.148 1.00 29.28 82 GLU A CA 1
ATOM 611 C C . GLU A 1 82 ? -10.904 -11.997 29.824 1.00 29.28 82 GLU A C 1
ATOM 613 O O . GLU A 1 82 ? -10.991 -11.275 28.831 1.00 29.28 82 GLU A O 1
ATOM 618 N N . GLU A 1 83 ? -10.125 -13.071 29.905 1.00 35.97 83 GLU A N 1
ATOM 619 C CA . GLU A 1 83 ? -9.473 -13.766 28.813 1.00 35.97 83 GLU A CA 1
ATOM 620 C C . GLU A 1 83 ? -10.559 -14.402 27.944 1.00 35.97 83 GLU A C 1
ATOM 622 O O . GLU A 1 83 ? -11.234 -15.348 28.342 1.00 35.97 83 GLU A O 1
ATOM 627 N N . GLY A 1 84 ? -10.742 -13.857 26.746 1.00 28.20 84 GLY A N 1
ATOM 628 C CA . GLY A 1 84 ? -11.332 -14.584 25.636 1.00 28.20 84 GLY A CA 1
ATOM 629 C C . GLY A 1 84 ? -10.204 -15.170 24.806 1.00 28.20 84 GLY A C 1
ATOM 630 O O . GLY A 1 84 ? -9.834 -14.591 23.787 1.00 28.20 84 GLY A O 1
ATOM 631 N N . GLU A 1 85 ? -9.641 -16.288 25.262 1.00 34.72 85 GLU A N 1
ATOM 632 C CA . GLU A 1 85 ? -8.795 -17.143 24.436 1.00 34.72 85 GLU A CA 1
ATOM 633 C C . GLU A 1 85 ? -9.608 -17.591 23.217 1.00 34.72 85 GLU A C 1
ATOM 635 O O . GLU A 1 85 ? -10.464 -18.466 23.287 1.00 34.72 85 GLU A O 1
ATOM 640 N N . ASN A 1 86 ? -9.327 -16.980 22.074 1.00 32.19 86 ASN A N 1
ATOM 641 C CA . ASN A 1 86 ? -9.237 -17.736 20.842 1.00 32.19 86 ASN A CA 1
ATOM 642 C C . ASN A 1 86 ? -7.814 -17.538 20.347 1.00 32.19 86 ASN A C 1
ATOM 644 O O . ASN A 1 86 ? -7.534 -16.666 19.524 1.00 32.19 86 ASN A O 1
ATOM 648 N N . GLU A 1 87 ? -6.916 -18.368 20.875 1.00 38.81 87 GLU A N 1
ATOM 649 C CA . GLU A 1 87 ? -5.640 -18.681 20.246 1.00 38.81 87 GLU A CA 1
ATOM 650 C C . GLU A 1 87 ? -5.903 -19.424 18.929 1.00 38.81 87 GLU A C 1
ATOM 652 O O . GLU A 1 87 ? -5.597 -20.599 18.753 1.00 38.81 87 GLU A O 1
ATOM 657 N N . ALA A 1 88 ? -6.460 -18.725 17.949 1.00 30.95 88 ALA A N 1
ATOM 658 C CA . ALA A 1 88 ? -5.969 -18.928 16.612 1.00 30.95 88 ALA A CA 1
ATOM 659 C C . ALA A 1 88 ? -4.740 -18.027 16.529 1.00 30.95 88 ALA A C 1
ATOM 661 O O . ALA A 1 88 ? -4.861 -16.822 16.312 1.00 30.95 88 ALA A O 1
ATOM 662 N N . LYS A 1 89 ? -3.550 -18.614 16.700 1.00 30.59 89 LYS A N 1
ATOM 663 C CA . LYS A 1 89 ? -2.319 -18.079 16.108 1.00 30.59 89 LYS A CA 1
ATOM 664 C C . LYS A 1 89 ? -2.497 -18.108 14.589 1.00 30.59 89 LYS A C 1
ATOM 666 O O . LYS A 1 89 ? -1.889 -18.906 13.889 1.00 30.59 89 LYS A O 1
ATOM 671 N N . MET A 1 90 ? -3.421 -17.307 14.074 1.00 33.19 90 MET A N 1
ATOM 672 C CA . MET A 1 90 ? -3.278 -16.805 12.735 1.00 33.19 90 MET A CA 1
ATOM 673 C C . MET A 1 90 ? -2.295 -15.671 12.912 1.00 33.19 90 MET A C 1
ATOM 675 O O . MET A 1 90 ? -2.616 -14.628 13.477 1.00 33.19 90 MET A O 1
ATOM 679 N N . GLU A 1 91 ? -1.071 -15.949 12.495 1.00 37.75 91 GLU A N 1
ATOM 680 C CA . GLU A 1 91 ? -0.107 -14.982 11.999 1.00 37.75 91 GLU A CA 1
ATOM 681 C C . GLU A 1 91 ? -0.832 -14.147 10.922 1.00 37.75 91 GLU A C 1
ATOM 683 O O . GLU A 1 91 ? -0.710 -14.353 9.720 1.00 37.75 91 GLU A O 1
ATOM 688 N N . THR A 1 92 ? -1.766 -13.290 11.338 1.00 39.78 92 THR A N 1
ATOM 689 C CA . THR A 1 92 ? -2.365 -12.297 10.465 1.00 39.78 92 THR A CA 1
ATOM 690 C C . THR A 1 92 ? -1.428 -11.128 10.529 1.00 39.78 92 THR A C 1
ATOM 692 O O . THR A 1 92 ? -1.667 -10.150 11.243 1.00 39.78 92 THR A O 1
ATOM 695 N N . ASP A 1 93 ? -0.350 -11.276 9.770 1.00 41.09 93 ASP A N 1
ATOM 696 C CA . ASP A 1 93 ? 0.448 -10.165 9.316 1.00 41.09 93 ASP A CA 1
ATOM 697 C C . ASP A 1 93 ? -0.507 -9.056 8.889 1.00 41.09 93 ASP A C 1
ATOM 699 O O . ASP A 1 93 ? -1.549 -9.300 8.258 1.00 41.09 93 ASP A O 1
ATOM 703 N N . CYS A 1 94 ? -0.179 -7.813 9.231 1.00 45.56 94 CYS A N 1
ATOM 704 C CA . CYS A 1 94 ? -0.779 -6.691 8.537 1.00 45.56 94 CYS A CA 1
ATOM 705 C C . CYS A 1 94 ? -0.723 -7.036 7.047 1.00 45.56 94 CYS A C 1
ATOM 707 O O . CYS A 1 94 ? 0.375 -7.170 6.509 1.00 45.56 94 CYS A O 1
ATOM 709 N N . ILE A 1 95 ? -1.863 -7.139 6.355 1.00 51.75 95 ILE A N 1
ATOM 710 C CA . ILE A 1 95 ? -1.889 -7.269 4.885 1.00 51.75 95 ILE A CA 1
ATOM 711 C C . ILE A 1 95 ? -1.459 -5.925 4.257 1.00 51.75 95 ILE A C 1
ATOM 713 O O . ILE A 1 95 ? -1.998 -5.461 3.265 1.00 51.75 95 ILE A O 1
ATOM 717 N N . PHE A 1 96 ? -0.504 -5.233 4.869 1.00 51.81 96 PHE A N 1
ATOM 718 C CA . PHE A 1 96 ? 0.362 -4.288 4.212 1.00 51.81 96 PHE A CA 1
ATOM 719 C C . PHE A 1 96 ? 1.505 -5.109 3.608 1.00 51.81 96 PHE A C 1
ATOM 721 O O . PHE A 1 96 ? 2.656 -5.019 4.031 1.00 51.81 96 PHE A O 1
ATOM 728 N N . VAL A 1 97 ? 1.152 -5.993 2.668 1.00 59.34 97 VAL A N 1
ATOM 729 C CA . VAL A 1 97 ? 2.132 -6.752 1.895 1.00 59.34 97 VAL A CA 1
ATOM 730 C C . VAL A 1 97 ? 2.786 -5.739 0.974 1.00 59.34 97 VAL A C 1
ATOM 732 O O . VAL A 1 97 ? 2.221 -5.366 -0.055 1.00 59.34 97 VAL A O 1
ATOM 735 N N . LEU A 1 98 ? 3.954 -5.241 1.372 1.00 71.25 98 LEU A N 1
ATOM 736 C CA . LEU A 1 98 ? 4.762 -4.434 0.478 1.00 71.25 98 LEU A CA 1
ATOM 737 C C . LEU A 1 98 ? 5.189 -5.347 -0.663 1.00 71.25 98 LEU A C 1
ATOM 739 O O . LEU A 1 98 ? 5.991 -6.260 -0.498 1.00 71.25 98 LEU A O 1
ATOM 743 N N . LEU A 1 99 ? 4.604 -5.129 -1.830 1.00 82.38 99 LEU A N 1
ATOM 744 C CA . LEU A 1 99 ? 4.971 -5.859 -3.019 1.00 82.38 99 LEU A CA 1
ATOM 745 C C . LEU A 1 99 ? 6.255 -5.241 -3.555 1.00 82.38 99 LEU A C 1
ATOM 747 O O . LEU A 1 99 ? 6.310 -4.041 -3.832 1.00 82.38 99 LEU A O 1
ATOM 751 N N . LYS A 1 100 ? 7.285 -6.060 -3.709 1.00 89.75 100 LYS A N 1
ATOM 752 C CA . LYS A 1 100 ? 8.498 -5.705 -4.426 1.00 89.75 100 LYS A CA 1
ATOM 753 C C . LYS A 1 100 ? 8.430 -6.306 -5.819 1.00 89.75 100 LYS A C 1
ATOM 755 O O . LYS A 1 100 ? 8.250 -7.506 -6.000 1.00 89.75 100 LYS A O 1
ATOM 760 N N . VAL A 1 101 ? 8.550 -5.449 -6.820 1.00 91.56 101 VAL A N 1
ATOM 761 C CA . VAL A 1 101 ? 8.440 -5.804 -8.232 1.00 91.56 101 VAL A CA 1
ATOM 762 C C . VAL A 1 101 ? 9.716 -5.371 -8.933 1.00 91.56 101 VAL A C 1
ATOM 764 O O . VAL A 1 101 ? 10.079 -4.198 -8.878 1.00 91.56 101 VAL A O 1
ATOM 767 N N . VAL A 1 102 ? 10.384 -6.300 -9.611 1.00 92.19 102 VAL A N 1
ATOM 768 C CA . VAL A 1 102 ? 11.573 -6.014 -10.420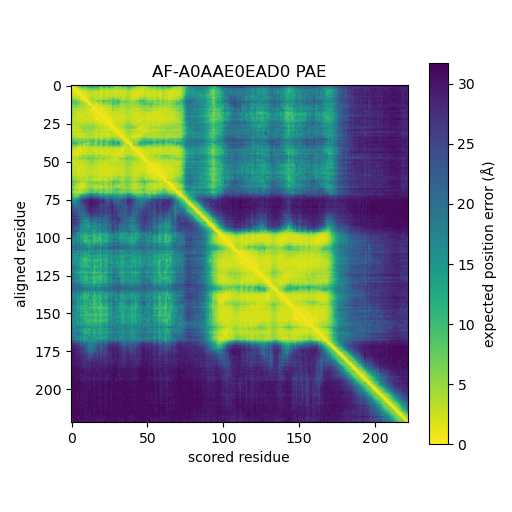 1.00 92.19 102 VAL A CA 1
ATOM 769 C C . VAL A 1 102 ? 11.215 -6.149 -11.894 1.00 92.19 102 VAL A C 1
ATOM 771 O O . VAL A 1 102 ? 10.695 -7.177 -12.334 1.00 92.19 102 VAL A O 1
ATOM 774 N N . ILE A 1 103 ? 11.461 -5.091 -12.666 1.00 94.00 103 ILE A N 1
ATOM 775 C CA . ILE A 1 103 ? 11.153 -5.035 -14.097 1.00 94.00 103 ILE A CA 1
ATOM 776 C C . ILE A 1 103 ? 12.389 -4.610 -14.869 1.00 94.00 103 ILE A C 1
ATOM 778 O O . ILE A 1 103 ? 12.905 -3.511 -14.670 1.00 94.00 103 ILE A O 1
ATOM 782 N N . LYS A 1 104 ? 12.803 -5.435 -15.826 1.00 92.75 104 LYS A N 1
ATOM 783 C CA . LYS A 1 104 ? 13.849 -5.102 -16.784 1.00 92.75 104 LYS A CA 1
ATOM 784 C C . LYS A 1 104 ? 13.278 -4.270 -17.928 1.00 92.75 104 LYS A C 1
ATOM 786 O O . LYS A 1 104 ? 12.322 -4.677 -18.596 1.00 92.75 104 LYS A O 1
ATOM 791 N N . VAL A 1 105 ? 13.865 -3.103 -18.163 1.00 90.12 105 VAL A N 1
ATOM 792 C CA . VAL A 1 105 ? 13.514 -2.174 -19.241 1.00 90.12 105 VAL A CA 1
ATOM 793 C C . VAL A 1 105 ? 14.809 -1.693 -19.898 1.00 90.12 105 VAL A C 1
ATOM 795 O O . VAL A 1 105 ? 15.656 -1.153 -19.196 1.00 90.12 105 VAL A O 1
ATOM 798 N N . PRO A 1 106 ? 14.972 -1.816 -21.225 1.00 86.56 106 PRO A N 1
ATOM 799 C CA . PRO A 1 106 ? 16.153 -1.297 -21.908 1.00 86.56 106 PRO A CA 1
ATOM 800 C C . PRO A 1 106 ? 16.141 0.242 -21.881 1.00 86.56 106 PRO A C 1
ATOM 802 O O . PRO A 1 106 ? 15.336 0.880 -22.568 1.00 86.56 106 PRO A O 1
ATOM 805 N N . VAL A 1 107 ? 17.006 0.864 -21.069 1.00 85.62 107 VAL A N 1
ATOM 806 C CA . VAL A 1 107 ? 17.067 2.325 -20.883 1.00 85.62 107 VAL A CA 1
ATOM 807 C C . VAL A 1 107 ? 18.483 2.876 -21.081 1.00 85.62 107 VAL A C 1
ATOM 809 O O . VAL A 1 107 ? 19.186 3.266 -20.154 1.00 85.62 107 VAL A O 1
ATOM 812 N N . HIS A 1 108 ? 18.862 3.073 -22.342 1.00 83.12 108 HIS A N 1
ATOM 813 C CA . HIS A 1 108 ? 20.228 3.466 -22.725 1.00 83.12 108 HIS A CA 1
ATOM 814 C C . HIS A 1 108 ? 20.587 4.954 -22.522 1.00 83.12 108 HIS A C 1
ATOM 816 O O . HIS A 1 108 ? 21.701 5.369 -22.826 1.00 83.12 108 HIS A O 1
ATOM 822 N N . SER A 1 109 ? 19.669 5.803 -22.040 1.00 86.50 109 SER A N 1
ATOM 823 C CA . SER A 1 109 ? 19.944 7.238 -21.844 1.00 86.50 109 SER A CA 1
ATOM 824 C C . SER A 1 109 ? 19.372 7.786 -20.541 1.00 86.50 109 SER A C 1
ATOM 826 O O . SER A 1 109 ? 18.353 7.311 -20.037 1.00 86.50 109 SER A O 1
ATOM 828 N N . GLN A 1 110 ? 19.976 8.859 -20.019 1.00 87.38 110 GLN A N 1
ATOM 829 C CA . GLN A 1 110 ? 19.492 9.532 -18.809 1.00 87.38 110 GLN A CA 1
ATOM 830 C C . GLN A 1 110 ? 18.056 10.058 -18.968 1.00 87.38 110 GLN A C 1
ATOM 832 O O . GLN A 1 110 ? 17.256 9.951 -18.042 1.00 87.38 110 GLN A O 1
ATOM 837 N N . LYS A 1 111 ? 17.688 10.554 -20.160 1.00 88.31 111 LYS A N 1
ATOM 838 C CA . LYS A 1 111 ? 16.311 10.984 -20.458 1.00 88.31 111 LYS A CA 1
ATOM 839 C C . LYS A 1 111 ? 15.326 9.811 -20.383 1.00 88.31 111 LYS A C 1
ATOM 841 O O . LYS A 1 111 ? 14.234 9.967 -19.836 1.00 88.31 111 LYS A O 1
ATOM 846 N N . CYS A 1 112 ? 15.714 8.640 -20.896 1.00 87.62 112 CYS A N 1
ATOM 847 C CA . CYS A 1 112 ? 14.913 7.418 -20.814 1.00 87.62 112 CYS A CA 1
ATOM 848 C C . CYS A 1 112 ? 14.745 6.956 -19.362 1.00 87.62 112 CYS A C 1
ATOM 850 O O . CYS A 1 112 ? 13.615 6.723 -18.937 1.00 87.62 112 CYS A O 1
ATOM 852 N N . ARG A 1 113 ? 15.833 6.927 -18.580 1.00 89.38 113 ARG A N 1
ATOM 853 C CA . ARG A 1 113 ? 15.821 6.559 -17.153 1.00 89.38 113 ARG A CA 1
ATOM 854 C C . ARG A 1 113 ? 14.887 7.449 -16.334 1.00 89.38 113 ARG A C 1
ATOM 856 O O . ARG A 1 113 ? 14.023 6.940 -15.627 1.00 89.38 113 ARG A O 1
ATOM 863 N N . SER A 1 114 ? 14.975 8.772 -16.495 1.00 90.62 114 SER A N 1
ATOM 864 C CA . SER A 1 114 ? 14.080 9.708 -15.796 1.00 90.62 114 SER A CA 1
ATOM 865 C C . SER A 1 114 ? 12.610 9.494 -16.164 1.00 90.62 114 SER A C 1
ATOM 867 O O . SER A 1 114 ? 11.730 9.593 -15.311 1.00 90.62 114 SER A O 1
ATOM 869 N N . LYS A 1 115 ? 12.320 9.175 -17.430 1.00 91.25 115 LYS A N 1
ATOM 870 C CA . LYS A 1 115 ? 10.954 8.907 -17.894 1.00 91.25 115 LYS A CA 1
ATOM 871 C C . LYS A 1 115 ? 10.419 7.577 -17.362 1.00 91.25 115 LYS A C 1
ATOM 873 O O . LYS A 1 115 ? 9.256 7.523 -16.975 1.00 91.25 115 LYS A O 1
ATOM 878 N N . ALA A 1 116 ? 11.258 6.545 -17.310 1.00 91.88 116 ALA A N 1
ATOM 879 C CA . ALA A 1 116 ? 10.912 5.249 -16.740 1.00 91.88 116 ALA A CA 1
ATOM 880 C C . ALA A 1 116 ? 10.616 5.375 -15.242 1.00 91.88 116 ALA A C 1
ATOM 882 O O . ALA A 1 116 ? 9.551 4.958 -14.791 1.00 91.88 116 ALA A O 1
ATOM 883 N N . MET A 1 117 ? 11.482 6.077 -14.505 1.00 92.62 117 MET A N 1
ATOM 884 C CA . MET A 1 117 ? 11.278 6.354 -13.084 1.00 92.62 117 MET A CA 1
ATOM 885 C C . MET A 1 117 ? 9.992 7.150 -12.834 1.00 92.62 117 MET A C 1
ATOM 887 O O . MET A 1 117 ? 9.226 6.823 -11.936 1.00 92.62 117 MET A O 1
ATOM 891 N N . LYS A 1 118 ? 9.697 8.158 -13.667 1.00 93.62 118 LYS A N 1
ATOM 892 C CA . LYS A 1 118 ? 8.455 8.941 -13.553 1.00 93.62 118 LYS A CA 1
ATOM 893 C C . LYS A 1 118 ? 7.198 8.082 -13.727 1.00 93.62 118 LYS A C 1
ATOM 895 O O . LYS A 1 118 ? 6.189 8.355 -13.088 1.00 93.62 118 LYS A O 1
ATOM 900 N N . ILE A 1 119 ? 7.247 7.067 -14.590 1.00 92.75 119 ILE A N 1
ATOM 901 C CA . ILE A 1 119 ? 6.139 6.119 -14.775 1.00 92.75 119 ILE A CA 1
ATOM 902 C C . ILE A 1 119 ? 6.032 5.185 -13.570 1.00 92.75 119 ILE A C 1
ATOM 904 O O . ILE A 1 119 ? 4.926 4.981 -13.082 1.00 92.75 119 ILE A O 1
ATOM 908 N N . ALA A 1 120 ? 7.162 4.665 -13.082 1.00 91.44 120 ALA A N 1
ATOM 909 C CA . ALA A 1 120 ? 7.203 3.783 -11.921 1.00 91.44 120 ALA A CA 1
ATOM 910 C C . ALA A 1 120 ? 6.643 4.477 -10.669 1.00 91.44 120 ALA A C 1
ATOM 912 O O . ALA A 1 120 ? 5.679 3.997 -10.092 1.00 91.44 120 ALA A O 1
ATOM 913 N N . VAL A 1 121 ? 7.161 5.656 -10.312 1.00 92.06 121 VAL A N 1
ATOM 914 C CA . VAL A 1 121 ? 6.690 6.437 -9.150 1.00 92.06 121 VAL A CA 1
ATOM 915 C C . VAL A 1 121 ? 5.258 6.951 -9.338 1.00 92.06 121 VAL A C 1
ATOM 917 O O . VAL A 1 121 ? 4.535 7.154 -8.370 1.00 92.06 121 VAL A O 1
ATOM 920 N N . GLY A 1 122 ? 4.826 7.171 -10.582 1.00 89.81 122 GLY A N 1
ATOM 921 C CA . GLY A 1 122 ? 3.463 7.607 -10.889 1.00 89.81 122 GLY A CA 1
ATOM 922 C C . GLY A 1 122 ? 2.409 6.498 -10.818 1.00 89.81 122 GLY A C 1
ATOM 923 O O . GLY A 1 122 ? 1.221 6.796 -10.946 1.00 89.81 122 GLY A O 1
ATOM 924 N N . ALA A 1 123 ? 2.809 5.233 -10.666 1.00 89.62 123 ALA A N 1
ATOM 925 C CA . ALA A 1 123 ? 1.871 4.128 -10.546 1.00 89.62 123 ALA A CA 1
ATOM 926 C C . ALA A 1 123 ? 1.213 4.099 -9.157 1.00 89.62 123 ALA A C 1
ATOM 928 O O . ALA A 1 123 ? 1.807 4.457 -8.142 1.00 89.62 123 ALA A O 1
ATOM 929 N N . SER A 1 124 ? -0.048 3.668 -9.117 1.00 85.94 124 SER A N 1
ATOM 930 C CA . SER A 1 124 ? -0.794 3.558 -7.863 1.00 85.94 124 SER A CA 1
ATOM 931 C C . SER A 1 124 ? -0.180 2.487 -6.962 1.00 85.94 124 SER A C 1
ATOM 933 O O . SER A 1 124 ? 0.203 1.422 -7.446 1.00 85.94 124 SER A O 1
ATOM 935 N N . GLY A 1 125 ? -0.091 2.786 -5.667 1.00 84.75 125 GLY A N 1
ATOM 936 C CA . GLY A 1 125 ? 0.451 1.869 -4.666 1.00 84.75 125 GLY A CA 1
ATOM 937 C C . GLY A 1 125 ? 1.971 1.900 -4.518 1.00 84.75 125 GLY A C 1
ATOM 938 O O . GLY A 1 125 ? 2.494 1.295 -3.593 1.00 84.75 125 GLY A O 1
ATOM 939 N N . VAL A 1 126 ? 2.696 2.629 -5.372 1.00 88.88 126 VAL A N 1
ATOM 940 C CA . VAL A 1 126 ? 4.161 2.716 -5.297 1.00 88.88 126 VAL A CA 1
ATOM 941 C C . VAL A 1 126 ? 4.600 3.641 -4.164 1.00 88.88 126 VAL A C 1
ATOM 943 O O . VAL A 1 126 ? 4.191 4.799 -4.101 1.00 88.88 126 VAL A O 1
ATOM 946 N N . GLU A 1 127 ? 5.456 3.134 -3.279 1.00 85.50 127 GLU A N 1
ATOM 947 C CA . GLU A 1 127 ? 6.056 3.892 -2.177 1.00 85.50 127 GLU A CA 1
ATOM 948 C C . GLU A 1 127 ? 7.491 4.318 -2.514 1.00 85.50 127 GLU A C 1
ATOM 950 O O . GLU A 1 127 ? 7.897 5.445 -2.228 1.00 85.50 127 GLU A O 1
ATOM 955 N N . SER A 1 128 ? 8.253 3.443 -3.171 1.00 87.25 128 SER A N 1
ATOM 956 C CA . SER A 1 128 ? 9.602 3.734 -3.642 1.00 87.25 128 SER A CA 1
ATOM 957 C C . SER A 1 128 ? 9.892 3.036 -4.969 1.00 87.25 128 SER A C 1
ATOM 959 O O . SER A 1 128 ? 9.330 1.992 -5.297 1.00 87.25 128 SER A O 1
ATOM 961 N N . ALA A 1 129 ? 10.779 3.637 -5.759 1.00 91.19 129 ALA A N 1
ATOM 962 C CA . ALA A 1 129 ? 11.296 3.037 -6.979 1.00 91.19 129 ALA A CA 1
ATOM 963 C C . ALA A 1 129 ? 12.789 3.347 -7.101 1.00 91.19 129 ALA A C 1
ATOM 965 O O . ALA A 1 129 ? 13.223 4.478 -6.869 1.00 91.19 129 ALA A O 1
ATOM 966 N N . THR A 1 130 ? 13.580 2.341 -7.460 1.00 90.25 130 THR A N 1
ATOM 967 C CA . THR A 1 130 ? 15.034 2.436 -7.610 1.00 90.25 130 THR A CA 1
ATOM 968 C C . THR A 1 130 ? 15.475 1.784 -8.915 1.00 90.25 130 THR A C 1
ATOM 970 O O . THR A 1 130 ? 14.868 0.822 -9.378 1.00 90.25 130 THR A O 1
ATOM 973 N N . LEU A 1 131 ? 16.521 2.332 -9.534 1.00 89.88 131 LEU A N 1
ATOM 974 C CA . LEU A 1 131 ? 17.159 1.720 -10.699 1.00 89.88 131 LEU A CA 1
ATOM 975 C C . LEU A 1 131 ? 18.331 0.859 -10.221 1.00 89.88 131 LEU A C 1
ATOM 977 O O . LEU A 1 131 ? 19.197 1.361 -9.503 1.00 89.88 131 LEU A O 1
ATOM 981 N N . LYS A 1 132 ? 18.346 -0.410 -10.624 1.00 86.19 132 LYS A N 1
ATOM 982 C CA . LYS A 1 132 ? 19.349 -1.428 -10.296 1.00 86.19 132 LYS A CA 1
ATOM 983 C C . LYS A 1 132 ? 19.945 -2.053 -11.565 1.00 86.19 132 LYS A C 1
ATOM 985 O O . LYS A 1 132 ? 19.494 -1.774 -12.679 1.00 86.19 132 LYS A O 1
ATOM 990 N N . GLY A 1 133 ? 20.972 -2.879 -11.368 1.00 78.38 133 GLY A N 1
ATOM 991 C CA . GLY A 1 133 ? 21.792 -3.476 -12.423 1.00 78.38 133 GLY A CA 1
ATOM 992 C C . GLY A 1 133 ? 22.932 -2.554 -12.860 1.00 78.38 133 GLY A C 1
ATOM 993 O O . GLY A 1 133 ? 22.819 -1.330 -12.747 1.00 78.38 133 GLY A O 1
ATOM 994 N N . ASP A 1 134 ? 24.017 -3.138 -13.366 1.00 74.56 134 ASP A N 1
ATOM 995 C CA . ASP A 1 134 ? 25.227 -2.406 -13.776 1.00 74.56 134 ASP A CA 1
ATOM 996 C C . ASP A 1 134 ? 24.918 -1.343 -14.845 1.00 74.56 134 ASP A C 1
ATOM 998 O O . ASP A 1 134 ? 25.366 -0.196 -14.757 1.00 74.56 134 ASP A O 1
ATOM 1002 N N . ASP A 1 135 ? 24.011 -1.672 -15.769 1.00 79.31 135 ASP A N 1
ATOM 1003 C CA . ASP A 1 135 ? 23.540 -0.770 -16.826 1.00 79.31 135 ASP A CA 1
ATOM 1004 C C . ASP A 1 135 ? 22.348 0.120 -16.417 1.00 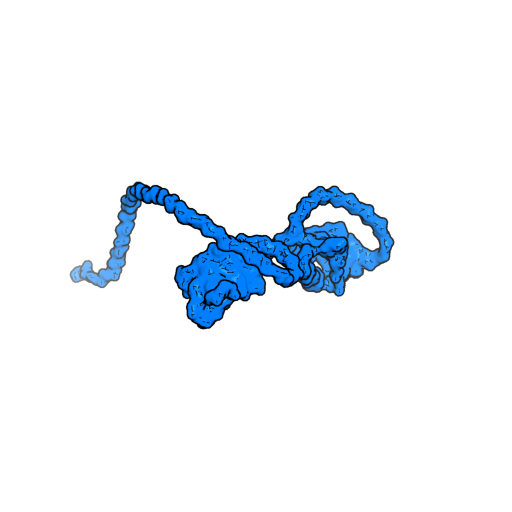79.31 135 ASP A C 1
ATOM 1006 O O . ASP A 1 135 ? 21.919 1.003 -17.174 1.00 79.31 135 ASP A O 1
ATOM 1010 N N . LYS A 1 136 ? 21.836 -0.040 -15.187 1.00 82.69 136 LYS A N 1
ATOM 1011 C CA . LYS A 1 136 ? 20.616 0.616 -14.667 1.00 82.69 136 LYS A CA 1
ATOM 1012 C C . LYS A 1 136 ? 19.360 0.302 -15.487 1.00 82.69 136 LYS A C 1
ATOM 1014 O O . LYS A 1 136 ? 18.471 1.149 -15.602 1.00 82.69 136 LYS A O 1
ATOM 1019 N N . ASP A 1 137 ? 19.310 -0.906 -16.041 1.00 87.12 137 ASP A N 1
ATOM 1020 C CA . ASP A 1 137 ? 18.218 -1.416 -16.875 1.00 87.12 137 ASP A CA 1
ATOM 1021 C C . ASP A 1 137 ? 17.154 -2.193 -16.080 1.00 87.12 137 ASP A C 1
ATOM 1023 O O . ASP A 1 137 ? 16.180 -2.678 -16.654 1.00 87.12 137 ASP A O 1
ATOM 1027 N N . GLN A 1 138 ? 17.291 -2.310 -14.757 1.00 90.38 138 GLN A N 1
ATOM 1028 C CA . GLN A 1 138 ? 16.273 -2.908 -13.891 1.00 90.38 138 GLN A CA 1
ATOM 1029 C C . GLN A 1 138 ? 15.632 -1.842 -13.009 1.00 90.38 138 GLN A C 1
ATOM 1031 O O . GLN A 1 138 ? 16.309 -1.010 -12.409 1.00 90.38 138 GLN A O 1
ATOM 1036 N N . ILE A 1 139 ? 14.308 -1.867 -12.917 1.00 92.50 139 ILE A N 1
ATOM 1037 C CA . ILE A 1 139 ? 13.519 -0.995 -12.053 1.00 92.50 139 ILE A CA 1
ATOM 1038 C C . ILE A 1 139 ? 12.959 -1.857 -10.932 1.00 92.50 139 ILE A C 1
ATOM 1040 O O . ILE A 1 139 ? 12.120 -2.719 -11.178 1.00 92.50 139 ILE A O 1
ATOM 1044 N N . GLU A 1 140 ? 13.415 -1.611 -9.710 1.00 92.12 140 GLU A N 1
ATOM 1045 C CA . GLU A 1 140 ? 12.841 -2.200 -8.507 1.00 92.12 140 GLU A CA 1
ATOM 1046 C C . GLU A 1 140 ? 11.840 -1.222 -7.906 1.00 92.12 140 GLU A C 1
ATOM 1048 O O . GLU A 1 140 ? 12.183 -0.081 -7.590 1.00 92.12 140 GLU A O 1
ATOM 1053 N N . VAL A 1 141 ? 10.600 -1.669 -7.764 1.00 92.38 141 VAL A N 1
ATOM 1054 C CA . VAL A 1 141 ? 9.479 -0.889 -7.252 1.00 92.38 141 VAL A CA 1
ATOM 1055 C C . VAL A 1 141 ? 8.958 -1.570 -5.997 1.00 92.38 141 VAL A C 1
ATOM 1057 O O . VAL A 1 141 ? 8.684 -2.765 -6.027 1.00 92.38 141 VAL A O 1
ATOM 1060 N N . THR A 1 142 ? 8.797 -0.816 -4.915 1.00 90.06 142 THR A N 1
ATOM 1061 C CA . THR A 1 142 ? 8.249 -1.311 -3.649 1.00 90.06 142 THR A CA 1
ATOM 1062 C C . THR A 1 142 ? 7.033 -0.488 -3.258 1.00 90.06 142 THR A C 1
ATOM 1064 O O . THR A 1 142 ? 7.028 0.740 -3.395 1.00 90.06 142 THR A O 1
ATOM 1067 N N . GLY A 1 143 ? 5.987 -1.148 -2.769 1.00 87.06 143 GLY A N 1
ATOM 1068 C CA . GLY A 1 143 ? 4.773 -0.465 -2.339 1.00 87.06 143 GLY A CA 1
ATOM 1069 C C . GLY A 1 143 ? 3.585 -1.393 -2.110 1.00 87.06 143 GLY A C 1
ATOM 1070 O O . GLY A 1 143 ? 3.625 -2.575 -2.433 1.00 87.06 143 GLY A O 1
ATOM 1071 N N . ASP A 1 144 ? 2.525 -0.845 -1.528 1.00 84.38 144 ASP A N 1
ATOM 1072 C CA . ASP A 1 144 ? 1.304 -1.573 -1.177 1.00 84.38 144 ASP A CA 1
ATOM 1073 C C . ASP A 1 144 ? 0.239 -1.416 -2.273 1.00 84.38 144 ASP A C 1
ATOM 1075 O O . ASP A 1 144 ? -0.056 -0.307 -2.725 1.00 84.38 144 ASP A O 1
ATOM 1079 N N . GLY A 1 145 ? -0.353 -2.530 -2.703 1.00 82.50 145 GLY A N 1
ATOM 1080 C CA . GLY A 1 145 ? -1.378 -2.538 -3.750 1.00 82.50 145 GLY A CA 1
ATOM 1081 C C . GLY A 1 145 ? -0.844 -2.246 -5.157 1.00 82.50 145 GLY A C 1
ATOM 1082 O O . GLY A 1 145 ? -1.597 -1.766 -6.008 1.00 82.50 145 GLY A O 1
ATOM 1083 N N . ILE A 1 146 ? 0.440 -2.521 -5.415 1.00 88.31 146 ILE A N 1
ATOM 1084 C CA . ILE A 1 146 ? 1.025 -2.385 -6.754 1.00 88.31 146 ILE A CA 1
ATOM 1085 C C . ILE A 1 146 ? 0.409 -3.425 -7.690 1.00 88.31 146 ILE A C 1
ATOM 1087 O O . ILE A 1 146 ? 0.534 -4.632 -7.495 1.00 88.31 146 ILE A O 1
ATOM 1091 N N . ASP A 1 147 ? -0.190 -2.948 -8.777 1.00 91.06 147 ASP A N 1
ATOM 1092 C CA . ASP A 1 147 ? -0.587 -3.798 -9.895 1.00 91.06 147 ASP A CA 1
ATOM 1093 C C . ASP A 1 147 ? 0.608 -3.977 -10.841 1.00 91.06 147 ASP A C 1
ATOM 1095 O O . ASP A 1 147 ? 0.859 -3.151 -11.728 1.00 91.06 147 ASP A O 1
ATOM 1099 N N . ALA A 1 148 ? 1.372 -5.048 -10.615 1.00 90.81 148 ALA A N 1
ATOM 1100 C CA . ALA A 1 148 ? 2.587 -5.336 -11.371 1.00 90.81 148 ALA A CA 1
ATOM 1101 C C . ALA A 1 148 ? 2.313 -5.438 -12.882 1.00 90.81 148 ALA A C 1
ATOM 1103 O O . ALA A 1 148 ? 3.064 -4.883 -13.684 1.00 90.81 148 ALA A O 1
ATOM 1104 N N . ALA A 1 149 ? 1.189 -6.048 -13.279 1.00 91.38 149 ALA A N 1
ATOM 1105 C CA . ALA A 1 149 ? 0.803 -6.177 -14.681 1.00 91.38 149 ALA A CA 1
ATOM 1106 C C . ALA A 1 149 ? 0.524 -4.808 -15.320 1.00 91.38 149 ALA A C 1
ATOM 1108 O O . ALA A 1 149 ? 1.080 -4.500 -16.379 1.00 91.38 149 ALA A O 1
ATOM 1109 N N . LYS A 1 150 ? -0.274 -3.948 -14.667 1.00 93.25 150 LYS A N 1
ATOM 1110 C CA . LYS A 1 150 ? -0.521 -2.579 -15.154 1.00 93.25 150 LYS A CA 1
ATOM 1111 C C . LYS A 1 150 ? 0.771 -1.773 -15.243 1.00 93.25 150 LYS A C 1
ATOM 1113 O O . LYS A 1 150 ? 0.969 -1.060 -16.228 1.00 93.25 150 LYS A O 1
ATOM 1118 N N . LEU A 1 151 ? 1.658 -1.891 -14.256 1.00 93.38 151 LEU A N 1
ATOM 1119 C CA . LEU A 1 151 ? 2.930 -1.172 -14.244 1.00 93.38 151 LEU A CA 1
ATOM 1120 C C . LEU A 1 151 ? 3.829 -1.615 -15.412 1.00 93.38 151 LEU A C 1
ATOM 1122 O O . LEU A 1 151 ? 4.309 -0.769 -16.172 1.00 93.38 151 LEU A O 1
ATOM 1126 N N . THR A 1 152 ? 3.972 -2.924 -15.647 1.00 93.62 152 THR A N 1
ATOM 1127 C CA . THR A 1 152 ? 4.704 -3.451 -16.811 1.00 93.62 152 THR A CA 1
ATOM 1128 C C . THR A 1 152 ? 4.060 -3.020 -18.132 1.00 93.62 152 THR A C 1
ATOM 1130 O O . THR A 1 152 ? 4.769 -2.638 -19.063 1.00 93.62 152 THR A O 1
ATOM 1133 N N . MET A 1 153 ? 2.726 -3.008 -18.234 1.00 93.62 153 MET A N 1
ATOM 1134 C CA . MET A 1 153 ? 2.019 -2.538 -19.432 1.00 93.62 153 MET A CA 1
ATOM 1135 C C . MET A 1 153 ? 2.290 -1.059 -19.735 1.00 93.62 153 MET A C 1
ATOM 1137 O O . MET A 1 153 ? 2.509 -0.697 -20.893 1.00 93.62 153 MET A O 1
ATOM 1141 N N . LEU A 1 154 ? 2.301 -0.195 -18.715 1.00 94.06 154 LEU A N 1
ATOM 1142 C CA . LEU A 1 154 ? 2.614 1.229 -18.876 1.00 94.06 154 LEU A CA 1
ATOM 1143 C C . LEU A 1 154 ? 4.045 1.442 -19.380 1.00 94.06 154 LEU A C 1
ATOM 1145 O O . LEU A 1 154 ? 4.271 2.289 -20.250 1.00 94.06 154 LEU A O 1
ATOM 1149 N N . LEU A 1 155 ? 4.993 0.647 -18.880 1.00 93.12 155 LEU A N 1
ATOM 1150 C CA . LEU A 1 155 ? 6.378 0.663 -19.345 1.00 93.12 155 LEU A CA 1
ATOM 1151 C C . LEU A 1 155 ? 6.485 0.166 -20.793 1.00 93.12 155 LEU A C 1
ATOM 1153 O O . LEU A 1 155 ? 7.051 0.875 -21.626 1.00 93.12 155 LEU A O 1
ATOM 1157 N N . ARG A 1 156 ? 5.842 -0.956 -21.148 1.00 93.38 156 ARG A N 1
ATOM 1158 C CA . ARG A 1 156 ? 5.773 -1.450 -22.540 1.00 93.38 156 ARG A CA 1
ATOM 1159 C C . ARG A 1 156 ? 5.175 -0.418 -23.489 1.00 93.38 156 ARG A C 1
ATOM 1161 O O . ARG A 1 156 ? 5.695 -0.208 -24.577 1.00 93.38 156 ARG A O 1
ATOM 1168 N N . LYS A 1 157 ? 4.137 0.308 -23.070 1.00 93.25 157 LYS A N 1
ATOM 1169 C CA . LYS A 1 157 ? 3.516 1.354 -23.899 1.00 93.25 157 LYS A CA 1
ATOM 1170 C C . LYS A 1 157 ? 4.464 2.519 -24.211 1.00 93.25 157 LYS A C 1
ATOM 1172 O O . LYS A 1 157 ? 4.273 3.204 -25.213 1.00 93.25 157 LYS A O 1
ATOM 1177 N N . LYS A 1 158 ? 5.445 2.800 -23.348 1.00 91.19 158 LYS A N 1
ATOM 1178 C CA . LYS A 1 158 ? 6.369 3.936 -23.509 1.00 91.19 158 LYS A CA 1
ATOM 1179 C C . LYS A 1 158 ? 7.730 3.551 -24.079 1.00 91.19 158 LYS A C 1
ATOM 1181 O O . LYS A 1 158 ? 8.321 4.391 -24.753 1.00 91.19 158 LYS A O 1
ATOM 1186 N N . PHE A 1 159 ? 8.199 2.335 -23.817 1.00 88.38 159 PHE A N 1
ATOM 1187 C CA . PHE A 1 159 ? 9.521 1.847 -24.220 1.00 88.38 159 PHE A CA 1
ATOM 1188 C C . PHE A 1 159 ? 9.464 0.693 -25.230 1.00 88.38 159 PHE A C 1
ATOM 1190 O O . PHE A 1 159 ? 10.501 0.234 -25.688 1.00 88.38 159 PHE A O 1
ATOM 1197 N N . GLY A 1 160 ? 8.272 0.205 -25.585 1.00 87.75 160 GLY A N 1
ATOM 1198 C CA . GLY A 1 160 ? 8.063 -0.952 -26.463 1.00 87.75 160 GLY A CA 1
ATOM 1199 C C . GLY A 1 160 ? 8.311 -2.287 -25.760 1.00 87.75 160 GLY A C 1
ATOM 1200 O O . GLY A 1 160 ? 7.535 -3.224 -25.923 1.00 87.75 160 GLY A O 1
ATOM 1201 N N . TYR A 1 161 ? 9.341 -2.350 -24.916 1.00 88.44 161 TYR A N 1
ATOM 1202 C CA . TYR A 1 161 ? 9.783 -3.570 -24.256 1.00 88.44 161 TYR A CA 1
ATOM 1203 C C . TYR A 1 161 ? 9.935 -3.385 -22.744 1.00 88.44 161 TYR A C 1
ATOM 1205 O O . TYR A 1 161 ? 10.518 -2.407 -22.281 1.00 88.44 161 TYR A O 1
ATOM 1213 N N . ALA A 1 162 ? 9.389 -4.329 -21.978 1.00 93.19 162 ALA A N 1
ATOM 1214 C CA . ALA A 1 162 ? 9.613 -4.461 -20.542 1.00 93.19 162 ALA A CA 1
ATOM 1215 C C . ALA A 1 162 ? 9.309 -5.903 -20.112 1.00 93.19 162 ALA A C 1
ATOM 1217 O O . ALA A 1 162 ? 8.268 -6.458 -20.497 1.00 93.19 162 ALA A O 1
ATOM 1218 N N . ILE A 1 163 ? 10.189 -6.495 -19.311 1.00 92.25 163 ILE A N 1
ATOM 1219 C CA . ILE A 1 163 ? 10.036 -7.844 -18.759 1.00 92.25 163 ILE A CA 1
ATOM 1220 C C . ILE A 1 163 ? 9.875 -7.723 -17.253 1.00 92.25 163 ILE A C 1
ATOM 1222 O O . ILE A 1 163 ? 10.687 -7.086 -16.594 1.00 92.25 163 ILE A O 1
ATOM 1226 N N . LEU A 1 164 ? 8.827 -8.333 -16.716 1.00 92.56 164 LEU A N 1
ATOM 1227 C CA . LEU A 1 164 ? 8.681 -8.517 -15.280 1.00 92.56 164 LEU A CA 1
ATOM 1228 C C . LEU A 1 164 ? 9.561 -9.707 -14.883 1.00 92.56 164 LEU A C 1
ATOM 1230 O O . LEU A 1 164 ? 9.327 -10.811 -15.365 1.00 92.56 164 LEU A O 1
ATOM 1234 N N . GLU A 1 165 ? 10.601 -9.459 -14.088 1.00 89.75 165 GLU A N 1
ATOM 1235 C CA . GLU A 1 165 ? 11.561 -10.485 -13.657 1.00 89.75 165 GLU A CA 1
ATOM 1236 C C . GLU A 1 165 ? 11.088 -11.178 -12.383 1.00 89.75 165 GLU A C 1
ATOM 1238 O O . GLU A 1 165 ? 11.104 -12.402 -12.298 1.00 89.75 165 GLU A O 1
ATOM 1243 N N . SER A 1 166 ? 10.639 -10.404 -11.396 1.00 87.56 166 SER A N 1
ATOM 1244 C CA . SER A 1 166 ? 10.176 -10.958 -10.130 1.00 87.56 166 SER A CA 1
ATOM 1245 C C . SER A 1 166 ? 9.109 -10.091 -9.480 1.00 87.56 166 SER A C 1
ATOM 1247 O O . SER A 1 166 ? 9.044 -8.872 -9.666 1.00 87.56 166 SER A O 1
ATOM 1249 N N . VAL A 1 167 ? 8.249 -10.762 -8.720 1.00 90.00 167 VAL A N 1
ATOM 1250 C CA . VAL A 1 167 ? 7.252 -10.168 -7.835 1.00 90.00 167 VAL A CA 1
ATOM 1251 C C . VAL A 1 167 ? 7.361 -10.925 -6.519 1.00 90.00 167 VAL A C 1
ATOM 1253 O O . VAL A 1 167 ? 7.054 -12.115 -6.476 1.00 90.00 167 VAL A O 1
ATOM 1256 N N . SER A 1 168 ? 7.825 -10.257 -5.468 1.00 84.38 168 SER A N 1
ATOM 1257 C CA . SER A 1 168 ? 7.873 -10.798 -4.112 1.00 84.38 168 SER A CA 1
ATOM 1258 C C . SER A 1 168 ? 6.956 -10.009 -3.189 1.00 84.38 168 SER A C 1
ATOM 1260 O O . SER A 1 168 ? 6.790 -8.796 -3.314 1.00 84.38 168 SER A O 1
ATOM 1262 N N . ALA A 1 169 ? 6.332 -10.729 -2.265 1.00 76.44 169 ALA A N 1
ATOM 1263 C CA . ALA A 1 169 ? 5.688 -10.152 -1.102 1.00 76.44 169 ALA A CA 1
ATOM 1264 C C . ALA A 1 169 ? 6.775 -9.946 -0.041 1.00 76.44 169 ALA A C 1
ATOM 1266 O O . ALA A 1 169 ? 7.245 -10.915 0.551 1.00 76.44 169 ALA A O 1
ATOM 1267 N N . ASP A 1 170 ? 7.204 -8.705 0.162 1.00 63.00 170 ASP A N 1
ATOM 1268 C CA . ASP A 1 170 ? 8.180 -8.368 1.188 1.00 63.00 170 ASP A CA 1
ATOM 1269 C C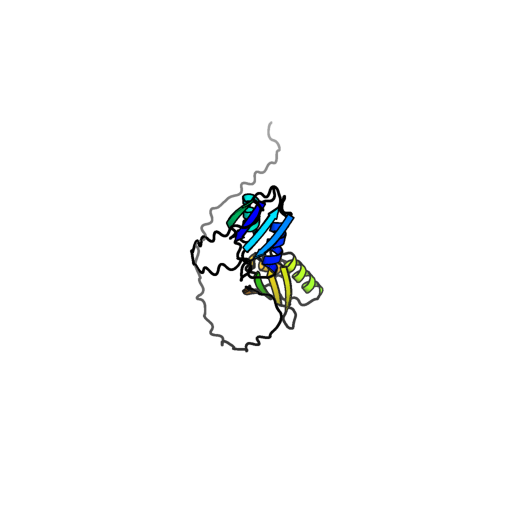 . ASP A 1 170 ? 7.435 -7.979 2.474 1.00 63.00 170 ASP A C 1
ATOM 1271 O O . ASP A 1 170 ? 6.850 -6.898 2.578 1.00 63.00 170 ASP A O 1
ATOM 1275 N N . ALA A 1 171 ? 7.498 -8.835 3.493 1.00 54.00 171 ALA A N 1
ATOM 1276 C CA . ALA A 1 171 ? 7.217 -8.451 4.875 1.00 54.00 171 ALA A CA 1
ATOM 1277 C C . ALA A 1 171 ? 8.437 -7.692 5.424 1.00 54.00 171 ALA A C 1
ATOM 1279 O O . ALA A 1 171 ? 9.213 -8.218 6.211 1.00 54.00 171 ALA A O 1
ATOM 1280 N N . ASN A 1 172 ? 8.712 -6.492 4.906 1.00 49.31 172 ASN A N 1
ATOM 1281 C CA . ASN A 1 172 ? 9.914 -5.767 5.314 1.00 49.31 172 ASN A CA 1
ATOM 1282 C C . ASN A 1 172 ? 9.688 -5.041 6.651 1.00 49.31 172 ASN A C 1
ATOM 1284 O O . ASN A 1 172 ? 9.190 -3.909 6.703 1.00 49.31 172 ASN A O 1
ATOM 1288 N N . ASP A 1 173 ? 10.107 -5.712 7.722 1.00 37.94 173 ASP A N 1
ATOM 1289 C CA . ASP A 1 173 ? 10.672 -5.100 8.918 1.00 37.94 173 ASP A CA 1
ATOM 1290 C C . ASP A 1 173 ? 11.900 -4.292 8.486 1.00 37.94 173 ASP A C 1
ATOM 1292 O O . ASP A 1 173 ? 12.869 -4.826 7.953 1.00 37.94 173 ASP A O 1
ATOM 1296 N N . GLY A 1 174 ? 11.833 -2.970 8.610 1.00 38.38 174 GLY A N 1
ATOM 1297 C CA . GLY A 1 174 ? 12.913 -2.115 8.137 1.00 38.38 174 GLY A CA 1
ATOM 1298 C C . GLY A 1 174 ? 14.166 -2.241 8.999 1.00 38.38 174 GLY A C 1
ATOM 1299 O O . GLY A 1 174 ? 14.123 -1.843 10.151 1.00 38.38 174 GLY A O 1
ATOM 1300 N N . GLU A 1 175 ? 15.282 -2.675 8.418 1.00 32.16 175 GLU A N 1
ATOM 1301 C CA . GLU A 1 175 ? 16.596 -2.029 8.543 1.00 32.16 175 GLU A CA 1
ATOM 1302 C C . GLU A 1 175 ? 17.583 -2.622 7.525 1.00 32.16 175 GLU A C 1
ATOM 1304 O O . GLU A 1 175 ? 17.376 -3.697 6.972 1.00 32.16 175 GLU A O 1
ATOM 1309 N N . GLY A 1 176 ? 18.591 -1.833 7.163 1.00 29.92 176 GLY A N 1
ATOM 1310 C CA . GLY A 1 176 ? 19.389 -2.033 5.961 1.00 29.92 176 GLY A CA 1
ATOM 1311 C C . GLY A 1 176 ? 20.348 -3.225 5.969 1.00 29.92 176 GLY A C 1
ATOM 1312 O O . GLY A 1 176 ? 20.861 -3.629 7.001 1.00 29.92 176 GLY A O 1
ATOM 1313 N N . GLY A 1 177 ? 20.661 -3.652 4.743 1.00 28.95 177 GLY A N 1
ATOM 1314 C CA . GLY A 1 177 ? 21.910 -4.301 4.350 1.00 28.95 177 GLY A CA 1
ATOM 1315 C C . GLY A 1 177 ? 22.085 -5.753 4.783 1.00 28.95 177 GLY A C 1
ATOM 1316 O O . GLY A 1 177 ? 22.412 -6.020 5.923 1.00 28.95 177 GLY A O 1
ATOM 1317 N N . ASP A 1 178 ? 22.037 -6.680 3.827 1.00 28.08 178 ASP A N 1
ATOM 1318 C CA . ASP A 1 178 ? 23.281 -7.318 3.398 1.00 28.08 178 ASP A CA 1
ATOM 1319 C C . ASP A 1 178 ? 23.118 -8.067 2.074 1.00 28.08 178 ASP A C 1
ATOM 1321 O O . ASP A 1 178 ? 22.029 -8.483 1.671 1.00 28.08 178 ASP A O 1
ATOM 1325 N N . LYS A 1 179 ? 24.238 -8.175 1.366 1.00 36.72 179 LYS A N 1
ATOM 1326 C CA . LYS A 1 179 ? 24.376 -8.870 0.089 1.00 36.72 179 LYS A CA 1
ATOM 1327 C C . LYS A 1 179 ? 23.948 -10.331 0.228 1.00 36.72 179 LYS A C 1
ATOM 1329 O O . LYS A 1 179 ? 24.529 -11.080 1.006 1.00 36.72 179 LYS A O 1
ATOM 1334 N N . LYS A 1 180 ? 23.039 -10.774 -0.639 1.00 25.02 180 LYS A N 1
ATOM 1335 C CA . LYS A 1 180 ? 23.024 -12.167 -1.093 1.00 25.02 180 LYS A CA 1
ATOM 1336 C C . LYS A 1 180 ? 23.462 -12.193 -2.551 1.00 25.02 180 LYS A C 1
ATOM 1338 O O . LYS A 1 180 ? 22.648 -12.141 -3.466 1.00 25.02 180 LYS A O 1
ATOM 1343 N N . GLU A 1 181 ? 24.780 -12.233 -2.741 1.00 33.12 181 GLU A N 1
ATOM 1344 C CA . GLU A 1 181 ? 25.358 -12.959 -3.869 1.00 33.12 181 GLU A CA 1
ATOM 1345 C C . GLU A 1 181 ? 24.825 -14.390 -3.794 1.00 33.12 181 GLU A C 1
ATOM 1347 O O . GLU A 1 181 ? 25.087 -15.112 -2.831 1.00 33.12 181 GLU A O 1
ATOM 1352 N N . GLN A 1 182 ? 24.047 -14.793 -4.791 1.00 25.22 182 GLN A N 1
ATOM 1353 C CA . GLN A 1 182 ? 23.820 -16.201 -5.080 1.00 25.22 182 GLN A CA 1
ATOM 1354 C C . GLN A 1 182 ? 24.014 -16.410 -6.575 1.00 25.22 182 GLN A C 1
ATOM 1356 O O . GLN A 1 182 ? 23.103 -16.253 -7.376 1.00 25.22 182 GLN A O 1
ATOM 1361 N N . ASN A 1 183 ? 25.287 -16.666 -6.873 1.00 22.80 183 ASN A N 1
ATOM 1362 C CA . ASN A 1 183 ? 25.807 -17.733 -7.714 1.00 22.80 183 ASN A CA 1
ATOM 1363 C C . ASN A 1 183 ? 25.060 -18.011 -9.023 1.00 22.80 183 ASN A C 1
ATOM 1365 O O . ASN A 1 183 ? 23.957 -18.558 -9.041 1.00 22.80 183 ASN A O 1
ATOM 1369 N N . GLU A 1 184 ? 25.765 -17.709 -10.108 1.00 29.91 184 GLU A N 1
ATOM 1370 C CA . GLU A 1 184 ? 25.580 -18.290 -11.426 1.00 29.91 184 GLU A CA 1
ATOM 1371 C C . GLU A 1 184 ? 25.388 -19.806 -11.291 1.00 29.91 184 GLU A C 1
ATOM 1373 O O . GLU A 1 184 ? 26.281 -20.547 -10.884 1.00 29.91 184 GLU A O 1
ATOM 1378 N N . ASN A 1 185 ? 24.191 -20.275 -11.617 1.00 26.92 185 ASN A N 1
ATOM 1379 C CA . ASN A 1 185 ? 23.987 -21.663 -11.974 1.00 26.92 185 ASN A CA 1
ATOM 1380 C C . ASN A 1 185 ? 23.238 -21.636 -13.297 1.00 26.92 185 ASN A C 1
ATOM 1382 O O . ASN A 1 185 ? 22.032 -21.398 -13.331 1.00 26.92 185 ASN A O 1
ATOM 1386 N N . GLU A 1 186 ? 23.992 -21.776 -14.386 1.00 36.31 186 GLU A N 1
ATOM 1387 C CA . GLU A 1 186 ? 23.455 -22.046 -15.713 1.00 36.31 186 GLU A CA 1
ATOM 1388 C C . GLU A 1 186 ? 22.556 -23.293 -15.651 1.00 36.31 186 GLU A C 1
ATOM 1390 O O . GLU A 1 186 ? 23.054 -24.390 -15.377 1.00 36.31 186 GLU A O 1
ATOM 1395 N N . PRO A 1 187 ? 21.256 -23.211 -15.977 1.00 30.95 187 PRO A N 1
ATOM 1396 C CA . PRO A 1 187 ? 20.554 -24.360 -16.500 1.00 30.95 187 PRO A CA 1
ATOM 1397 C C . PRO A 1 187 ? 20.800 -24.366 -18.006 1.00 30.95 187 PRO A C 1
ATOM 1399 O O . PRO A 1 187 ? 20.332 -23.495 -18.740 1.00 30.95 187 PRO A O 1
ATOM 1402 N N . LYS A 1 188 ? 21.575 -25.357 -18.444 1.00 31.27 188 LYS A N 1
ATOM 1403 C CA . LYS A 1 188 ? 21.759 -25.719 -19.849 1.00 31.27 188 LYS A CA 1
ATOM 1404 C C . LYS A 1 188 ? 20.409 -25.723 -20.561 1.00 31.27 188 LYS A C 1
ATOM 1406 O O . LYS A 1 188 ? 19.446 -26.312 -20.070 1.00 31.27 188 LYS A O 1
ATOM 1411 N N . GLU A 1 189 ? 20.381 -25.070 -21.715 1.00 40.25 189 GLU A N 1
ATOM 1412 C CA . GLU A 1 189 ? 19.288 -25.128 -22.672 1.00 40.25 189 GLU A CA 1
ATOM 1413 C C . GLU A 1 189 ? 18.911 -26.589 -22.950 1.00 40.25 189 GLU A C 1
ATOM 1415 O O . GLU A 1 189 ? 19.696 -27.352 -23.513 1.00 40.25 189 GLU A O 1
ATOM 1420 N N . GLU A 1 190 ? 17.689 -26.972 -22.594 1.00 35.12 190 GLU A N 1
ATOM 1421 C CA . GLU A 1 190 ? 17.006 -28.089 -23.231 1.00 35.12 190 GLU A CA 1
ATOM 1422 C C . GLU A 1 190 ? 15.799 -27.507 -23.966 1.00 35.12 190 GLU A C 1
ATOM 1424 O O . GLU A 1 190 ? 14.831 -27.023 -23.375 1.00 35.12 190 GLU A O 1
ATOM 1429 N N . VAL A 1 191 ? 15.921 -27.466 -25.292 1.00 34.09 191 VAL A N 1
ATOM 1430 C CA . VAL A 1 191 ? 14.895 -26.994 -26.219 1.00 34.09 191 VAL A CA 1
ATOM 1431 C C . VAL A 1 191 ? 13.678 -27.907 -26.098 1.00 34.09 191 VAL A C 1
ATOM 1433 O O . VAL A 1 191 ? 13.607 -28.965 -26.722 1.00 34.09 191 VAL A O 1
ATOM 1436 N N . VAL A 1 192 ? 12.676 -27.482 -25.332 1.00 34.59 192 VAL A N 1
ATOM 1437 C CA . VAL A 1 192 ? 11.337 -28.065 -25.429 1.00 34.59 192 VAL A CA 1
ATOM 1438 C C . VAL A 1 192 ? 10.673 -27.459 -26.660 1.00 34.59 192 VAL A C 1
ATOM 1440 O O . VAL A 1 192 ? 10.061 -26.393 -26.614 1.00 34.59 192 VAL A O 1
ATOM 1443 N N . SER A 1 193 ? 10.839 -28.144 -27.790 1.00 35.06 193 SER A N 1
ATOM 1444 C CA . SER A 1 193 ? 10.076 -27.926 -29.017 1.00 35.06 193 SER A CA 1
ATOM 1445 C C . SER A 1 193 ? 8.579 -28.006 -28.704 1.00 35.06 193 SER A C 1
ATOM 1447 O O . SER A 1 193 ? 8.029 -29.099 -28.556 1.00 35.06 193 SER A O 1
ATOM 1449 N N . TRP A 1 194 ? 7.903 -26.860 -28.628 1.00 30.56 194 TRP A N 1
ATOM 1450 C CA . TRP A 1 194 ? 6.443 -26.823 -28.610 1.00 30.56 194 TRP A CA 1
ATOM 1451 C C . TRP A 1 194 ? 5.920 -27.304 -29.970 1.00 30.56 194 TRP A C 1
ATOM 1453 O O . TRP A 1 194 ? 6.289 -26.722 -30.994 1.00 30.56 194 TRP A O 1
ATOM 1463 N N . PRO A 1 195 ? 5.071 -28.348 -30.023 1.00 35.47 195 PRO A N 1
ATOM 1464 C CA . PRO A 1 195 ? 4.437 -28.757 -31.264 1.00 35.47 195 PRO A CA 1
ATOM 1465 C C . PRO A 1 195 ? 3.647 -27.583 -31.838 1.00 35.47 195 PRO A C 1
ATOM 1467 O O . PRO A 1 195 ? 2.816 -26.989 -31.154 1.00 35.47 195 PRO A O 1
ATOM 1470 N N . SER A 1 196 ? 3.928 -27.251 -33.095 1.00 45.31 196 SER A N 1
ATOM 1471 C CA . SER A 1 196 ? 3.187 -26.263 -33.869 1.00 45.31 196 SER A CA 1
ATOM 1472 C C . SER A 1 196 ? 1.695 -26.597 -33.844 1.00 45.31 196 SER A C 1
ATOM 1474 O O . SER A 1 196 ? 1.239 -27.542 -34.490 1.00 45.31 196 SER A O 1
ATOM 1476 N N . CYS A 1 197 ? 0.926 -25.826 -33.079 1.00 35.00 197 CYS A N 1
ATOM 1477 C CA . CYS A 1 197 ? -0.526 -25.893 -33.072 1.00 35.00 197 CYS A CA 1
ATOM 1478 C C . CYS A 1 197 ? -1.054 -25.245 -34.361 1.00 35.00 197 CYS A C 1
ATOM 1480 O O . CYS A 1 197 ? -1.597 -24.142 -34.330 1.00 35.00 197 CYS A O 1
ATOM 1482 N N . HIS A 1 198 ? -0.924 -25.919 -35.507 1.00 39.72 198 HIS A N 1
ATOM 1483 C CA . HIS A 1 198 ? -1.798 -25.660 -36.651 1.00 39.72 198 HIS A CA 1
ATOM 1484 C C . HIS A 1 198 ? -3.205 -26.155 -36.299 1.00 39.72 198 HIS A C 1
ATOM 1486 O O . HIS A 1 198 ? -3.651 -27.211 -36.739 1.00 39.72 198 HIS A O 1
ATOM 1492 N N . ALA A 1 199 ? -3.912 -25.386 -35.475 1.00 37.84 199 ALA A N 1
ATOM 1493 C CA . ALA A 1 199 ? -5.355 -25.477 -35.388 1.00 37.84 199 ALA A CA 1
ATOM 1494 C C . ALA A 1 199 ? -5.919 -24.744 -36.609 1.00 37.84 199 ALA A C 1
ATOM 1496 O O . ALA A 1 199 ? -5.989 -23.516 -36.654 1.00 37.84 199 ALA A O 1
ATOM 1497 N N . THR A 1 200 ? -6.274 -25.509 -37.636 1.00 43.38 200 THR A N 1
ATOM 1498 C CA . THR A 1 200 ? -7.151 -25.070 -38.716 1.00 43.38 200 THR A CA 1
ATOM 1499 C C . THR A 1 200 ? -8.480 -24.627 -38.111 1.00 43.38 200 THR A C 1
ATOM 1501 O O . THR A 1 200 ? -9.339 -25.440 -37.787 1.00 43.38 200 THR A O 1
ATOM 1504 N N . VAL A 1 201 ? -8.651 -23.319 -37.940 1.00 45.12 201 VAL A N 1
ATOM 1505 C CA . VAL A 1 201 ? -9.959 -22.717 -37.674 1.00 45.12 201 VAL A CA 1
ATOM 1506 C C . VAL A 1 201 ? -10.679 -22.593 -39.021 1.00 45.12 201 VAL A C 1
ATOM 1508 O O . VAL A 1 201 ? -10.167 -21.898 -39.901 1.00 45.12 201 VAL A O 1
ATOM 1511 N N . PRO A 1 202 ? -11.846 -23.229 -39.235 1.00 42.56 202 PRO A N 1
ATOM 1512 C CA . PRO A 1 202 ? -12.682 -22.913 -40.383 1.00 42.56 202 PRO A CA 1
ATOM 1513 C C . PRO A 1 202 ? -13.189 -21.474 -40.235 1.00 42.56 202 PRO A C 1
ATOM 1515 O O . PRO A 1 202 ? -13.977 -21.164 -39.342 1.00 42.56 202 PRO A O 1
ATOM 1518 N N . LEU A 1 203 ? -12.712 -20.580 -41.101 1.00 41.34 203 LEU A N 1
ATOM 1519 C CA . LEU A 1 203 ? -13.230 -19.222 -41.230 1.00 41.34 203 LEU A CA 1
ATOM 1520 C C . LEU A 1 203 ? -14.656 -19.276 -41.796 1.00 41.34 203 LEU A C 1
ATOM 1522 O O . LEU A 1 203 ? -14.845 -19.336 -43.008 1.00 41.34 203 LEU A O 1
ATOM 1526 N N . TYR A 1 204 ? -15.662 -19.232 -40.924 1.00 42.31 204 TYR A N 1
ATOM 1527 C CA . TYR A 1 204 ? -17.036 -18.916 -41.309 1.00 42.31 204 TYR A CA 1
ATOM 1528 C C . TYR A 1 204 ? -17.252 -17.409 -41.118 1.00 42.31 204 TYR A C 1
ATOM 1530 O O . TYR A 1 204 ? -17.569 -16.944 -40.025 1.00 42.31 204 TYR A O 1
ATOM 1538 N N . TYR A 1 205 ? -17.010 -16.629 -42.172 1.00 48.25 205 TYR A N 1
ATOM 1539 C CA . TYR A 1 205 ? -17.378 -15.212 -42.232 1.00 48.25 205 TYR A CA 1
ATOM 1540 C C . TYR A 1 205 ? -18.861 -15.091 -42.623 1.00 48.25 205 TYR A C 1
ATOM 1542 O O . TYR A 1 205 ? -19.212 -15.501 -43.729 1.00 48.25 205 TYR A O 1
ATOM 1550 N N . PRO A 1 206 ? -19.742 -14.499 -41.798 1.00 46.16 206 PRO A N 1
ATOM 1551 C CA . PRO A 1 206 ? -20.997 -13.965 -42.302 1.00 46.16 206 PRO A CA 1
ATOM 1552 C C . PRO A 1 206 ? -20.741 -12.627 -43.019 1.00 46.16 206 PRO A C 1
ATOM 1554 O O . PRO A 1 206 ? -20.229 -11.671 -42.437 1.00 46.16 206 PRO A O 1
ATOM 1557 N N . ASP A 1 207 ? -21.100 -12.604 -44.302 1.00 45.34 207 ASP A N 1
ATOM 1558 C CA . ASP A 1 20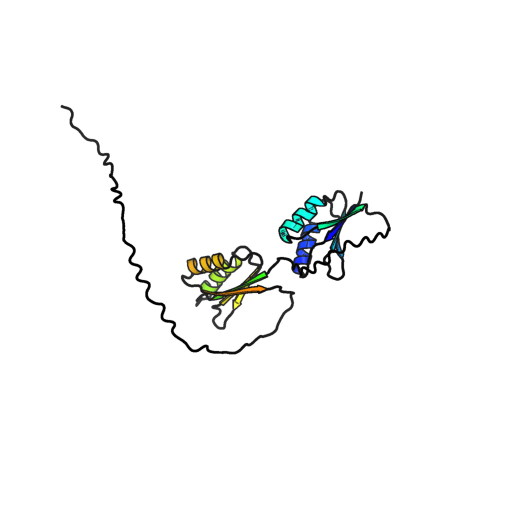7 ? -21.127 -11.461 -45.220 1.00 45.34 207 ASP A CA 1
ATOM 1559 C C . ASP A 1 207 ? -22.047 -10.348 -44.675 1.00 45.34 207 ASP A C 1
ATOM 1561 O O . ASP A 1 207 ? -23.269 -10.402 -44.813 1.00 45.34 207 ASP A O 1
ATOM 1565 N N . VAL A 1 208 ? -21.469 -9.336 -44.021 1.00 44.03 208 VAL A N 1
ATOM 1566 C CA . VAL A 1 208 ? -22.153 -8.073 -43.697 1.00 44.03 208 VAL A CA 1
ATOM 1567 C C . VAL A 1 208 ? -21.862 -7.072 -44.806 1.00 44.03 208 VAL A C 1
ATOM 1569 O O . VAL A 1 208 ? -20.922 -6.278 -44.747 1.00 44.03 208 VAL A O 1
ATOM 1572 N N . ARG A 1 209 ? -22.703 -7.113 -45.841 1.00 41.19 209 ARG A N 1
ATOM 1573 C CA . ARG A 1 209 ? -22.764 -6.074 -46.868 1.00 41.19 209 ARG A CA 1
ATOM 1574 C C . ARG A 1 209 ? -23.214 -4.761 -46.233 1.00 41.19 209 ARG A C 1
ATOM 1576 O O . ARG A 1 209 ? -24.383 -4.589 -45.893 1.00 41.19 209 ARG A O 1
ATOM 1583 N N . TYR A 1 210 ? -22.285 -3.819 -46.107 1.00 38.66 210 TYR A N 1
ATOM 1584 C CA . TYR A 1 210 ? -22.604 -2.415 -45.883 1.00 38.66 210 TYR A CA 1
ATOM 1585 C C . TYR A 1 210 ? -23.359 -1.884 -47.106 1.00 38.66 210 TYR A C 1
ATOM 1587 O O . TYR A 1 210 ? -22.773 -1.672 -48.166 1.00 38.66 210 TYR A O 1
ATOM 1595 N N . VAL A 1 211 ? -24.666 -1.663 -46.969 1.00 41.72 211 VAL A N 1
ATOM 1596 C CA . VAL A 1 211 ? -25.425 -0.871 -47.939 1.00 41.72 211 VAL A CA 1
ATOM 1597 C C . VAL A 1 211 ? -25.087 0.592 -47.669 1.00 41.72 211 VAL A C 1
ATOM 1599 O O . VAL A 1 211 ? -25.608 1.207 -46.738 1.00 41.72 211 VAL A O 1
ATOM 1602 N N . VAL A 1 212 ? -24.160 1.134 -48.456 1.00 43.41 212 VAL A N 1
ATOM 1603 C CA . VAL A 1 212 ? -23.932 2.577 -48.547 1.00 43.41 212 VAL A CA 1
ATOM 1604 C C . VAL A 1 212 ? -25.212 3.196 -49.096 1.00 43.41 212 VAL A C 1
ATOM 1606 O O . VAL A 1 212 ? -25.649 2.899 -50.205 1.00 43.41 212 VAL A O 1
ATOM 1609 N N . ARG A 1 213 ? -25.867 4.003 -48.265 1.00 41.09 213 ARG A N 1
ATOM 1610 C CA . ARG A 1 213 ? -27.059 4.758 -48.630 1.00 41.09 213 ARG A CA 1
ATOM 1611 C C . ARG A 1 213 ? -26.586 6.022 -49.345 1.00 41.09 213 ARG A C 1
ATOM 1613 O O . ARG A 1 213 ? -26.272 7.010 -48.685 1.00 41.09 213 ARG A O 1
ATOM 1620 N N . ASP A 1 214 ? -26.499 5.971 -50.671 1.00 39.81 214 ASP A N 1
ATOM 1621 C CA . ASP A 1 214 ? -26.245 7.160 -51.485 1.00 39.81 214 ASP A CA 1
ATOM 1622 C C . ASP A 1 214 ? -27.457 8.096 -51.409 1.00 39.81 214 ASP A C 1
ATOM 1624 O O . ASP A 1 214 ? -28.466 7.936 -52.095 1.00 39.81 214 ASP A O 1
ATOM 1628 N N . SER A 1 215 ? -27.357 9.084 -50.523 1.00 53.19 215 SER A N 1
ATOM 1629 C CA . SER A 1 215 ? -28.144 10.306 -50.598 1.00 53.19 215 SER A CA 1
ATOM 1630 C C . SER A 1 215 ? -27.503 11.208 -51.643 1.00 53.19 215 SER A C 1
ATOM 1632 O O . SER A 1 215 ? -26.593 11.962 -51.319 1.00 53.19 215 SER A O 1
ATOM 1634 N N . ASN A 1 216 ? -27.998 11.162 -52.877 1.00 48.12 216 ASN A N 1
ATOM 1635 C CA . ASN A 1 216 ? -27.884 12.293 -53.790 1.00 48.12 216 ASN A CA 1
ATOM 1636 C C . ASN A 1 216 ? -29.175 12.452 -54.595 1.00 48.12 216 ASN A C 1
ATOM 1638 O O . ASN A 1 216 ? -29.458 11.728 -55.546 1.00 48.12 216 ASN A O 1
ATOM 1642 N N . ASN A 1 217 ? -29.955 13.444 -54.163 1.00 52.53 217 ASN A N 1
ATOM 1643 C CA . ASN A 1 217 ? -31.030 14.071 -54.913 1.00 52.53 217 ASN A CA 1
ATOM 1644 C C . ASN A 1 217 ? -30.526 14.534 -56.290 1.00 52.53 217 ASN A C 1
ATOM 1646 O O . ASN A 1 217 ? -29.621 15.361 -56.355 1.00 52.53 217 ASN A O 1
ATOM 1650 N N . SER A 1 218 ? -31.189 14.127 -57.372 1.00 49.97 218 SER A N 1
ATOM 1651 C CA . SER A 1 218 ? -31.710 15.073 -58.374 1.00 49.97 218 SER A CA 1
ATOM 1652 C C . SER A 1 218 ? -32.560 14.371 -59.443 1.00 49.97 218 SER A C 1
ATOM 1654 O O . SER A 1 218 ? -32.091 13.533 -60.199 1.00 49.97 218 SER A O 1
ATOM 1656 N N . CYS A 1 219 ? -33.824 14.799 -59.486 1.00 49.84 219 CYS A N 1
ATOM 1657 C CA . CYS A 1 219 ? -34.596 15.106 -60.692 1.00 49.84 219 CYS A CA 1
ATOM 1658 C C . CYS A 1 219 ? -35.002 13.981 -61.664 1.00 49.84 219 CYS A C 1
ATOM 1660 O O . CYS A 1 219 ? -34.304 13.698 -62.630 1.00 49.84 219 CYS A O 1
ATOM 1662 N N . SER A 1 220 ? -36.263 13.546 -61.537 1.00 45.59 220 SER A N 1
ATOM 1663 C CA . SER A 1 220 ? -37.168 13.419 -62.691 1.00 45.59 220 SER A CA 1
ATOM 1664 C C . SER A 1 220 ? -38.637 13.446 -62.239 1.00 45.59 220 SER A C 1
ATOM 1666 O O . SER A 1 220 ? -39.181 12.424 -61.817 1.00 45.59 220 SER A O 1
ATOM 1668 N N . ILE A 1 221 ? -39.289 14.610 -62.331 1.00 44.66 221 ILE A N 1
ATOM 1669 C CA . ILE A 1 221 ? -40.740 14.673 -62.526 1.00 44.66 221 ILE A CA 1
ATOM 1670 C C . ILE A 1 221 ? -41.030 15.720 -63.610 1.00 44.66 221 ILE A C 1
ATOM 1672 O O . ILE A 1 221 ? -40.651 16.877 -63.452 1.00 44.66 221 ILE A O 1
ATOM 1676 N N . MET A 1 222 ? -41.671 15.228 -64.677 1.00 43.28 222 MET A N 1
ATOM 1677 C CA . MET A 1 222 ? -42.109 15.880 -65.925 1.00 43.28 222 MET A CA 1
ATOM 1678 C C . MET A 1 222 ? -41.032 16.437 -66.858 1.00 43.28 222 MET A C 1
ATOM 1680 O O . MET A 1 222 ? -40.345 17.415 -66.505 1.00 43.28 222 MET A O 1
#

Organism: NCBI:txid43782